Protein AF-A0A058ZRV0-F1 (afdb_monomer_lite)

Organism: Eucalyptus grandis (NCBI:txid71139)

Radius of gyration: 26.68 Å; chains: 1; bounding box: 66×38×77 Å

Sequence (239 aa):
MAKVSDFELSLMGPEDNESHLSLHTAGTLGYVDPRYYWLQVLTSKSDVYSFGVVLLKLLSSYRAIHNNEHGVPRNVVDFLIPYILQDEIHRVLDRKVLLPNPIEIEAVRNGHAPIFLWYTLNRKGYKGFQKEVQKCLRNAHYLKGRLREAGISAMLNELSSTVVFERPSEEEFVRRWQLACEGNIAHVVVMPSVSIEKLDGFVNELIEKRSTWYRDGTVQPPCLAVDIGAENCCCALHK

Structure (mmCIF, N/CA/C/O backbone):
data_AF-A0A058ZRV0-F1
#
_entry.id   AF-A0A058ZRV0-F1
#
loop_
_atom_site.group_PDB
_atom_site.id
_atom_site.type_symbol
_atom_site.label_atom_id
_atom_site.label_alt_id
_atom_site.label_comp_id
_atom_site.label_asym_id
_atom_site.label_entity_id
_atom_site.label_seq_id
_atom_site.pdbx_PDB_ins_code
_atom_site.Cartn_x
_atom_site.Cartn_y
_atom_site.Cartn_z
_atom_site.occupancy
_atom_site.B_iso_or_equiv
_atom_site.auth_seq_id
_atom_site.auth_comp_id
_atom_site.auth_asym_id
_atom_site.auth_atom_id
_atom_site.pdbx_PDB_model_num
ATOM 1 N N . MET A 1 1 ? 5.350 22.951 -12.930 1.00 36.41 1 MET A N 1
ATOM 2 C CA . MET A 1 1 ? 4.743 21.982 -13.868 1.00 36.41 1 MET A CA 1
ATOM 3 C C . MET A 1 1 ? 5.638 21.928 -15.096 1.00 36.41 1 MET A C 1
ATOM 5 O O . MET A 1 1 ? 5.932 22.987 -15.637 1.00 36.41 1 MET A O 1
ATOM 9 N N . ALA A 1 2 ? 6.159 20.756 -15.467 1.00 48.56 2 ALA A N 1
ATOM 10 C CA . ALA A 1 2 ? 6.946 20.628 -16.694 1.00 48.56 2 ALA A CA 1
ATOM 11 C C . ALA A 1 2 ? 5.999 20.694 -17.902 1.00 48.56 2 ALA A C 1
ATOM 13 O O . ALA A 1 2 ? 4.940 20.068 -17.881 1.00 48.56 2 ALA A O 1
ATOM 14 N N . LYS A 1 3 ? 6.359 21.474 -18.923 1.00 66.88 3 LYS A N 1
ATOM 15 C CA . LYS A 1 3 ? 5.609 21.615 -20.175 1.00 66.88 3 LYS A CA 1
ATOM 16 C C . LYS A 1 3 ? 6.544 21.235 -21.315 1.00 66.88 3 LYS A C 1
ATOM 18 O O . LYS A 1 3 ? 7.677 21.704 -21.342 1.00 66.88 3 LYS A O 1
ATOM 23 N N . VAL A 1 4 ? 6.078 20.377 -22.215 1.00 67.69 4 VAL A N 1
ATOM 24 C CA . VAL A 1 4 ? 6.818 20.036 -23.433 1.00 67.69 4 VAL A CA 1
ATOM 25 C C . VAL A 1 4 ? 6.568 21.140 -24.462 1.00 67.69 4 VAL A C 1
ATOM 27 O O . VAL A 1 4 ? 5.424 21.551 -24.669 1.00 67.69 4 VAL A O 1
ATOM 30 N N . SER A 1 5 ? 7.641 21.647 -25.056 1.00 57.38 5 SER A N 1
ATOM 31 C CA . SER A 1 5 ? 7.655 22.616 -26.156 1.00 57.38 5 SER A CA 1
ATOM 32 C C . SER A 1 5 ? 8.611 22.117 -27.247 1.00 57.38 5 SER A C 1
ATOM 34 O O . SER A 1 5 ? 9.317 21.138 -27.021 1.00 57.38 5 SER A O 1
ATOM 36 N N . ASP A 1 6 ? 8.618 22.774 -28.409 1.00 61.19 6 ASP A N 1
ATOM 37 C CA . ASP A 1 6 ? 9.458 22.456 -29.581 1.00 61.19 6 ASP A CA 1
ATOM 38 C C . ASP A 1 6 ? 9.051 21.182 -30.343 1.00 61.19 6 ASP A C 1
ATOM 40 O O . ASP A 1 6 ? 9.783 20.201 -30.451 1.00 61.19 6 ASP A O 1
ATOM 44 N N . PHE A 1 7 ? 7.860 21.236 -30.945 1.00 69.12 7 PHE A N 1
ATOM 45 C CA . PHE A 1 7 ? 7.336 20.209 -31.855 1.00 69.12 7 PHE A CA 1
ATOM 46 C C . PHE A 1 7 ? 7.829 20.368 -33.308 1.00 69.12 7 PHE A C 1
ATOM 48 O O . PHE A 1 7 ? 7.236 19.796 -34.214 1.00 69.12 7 PHE A O 1
ATOM 55 N N . GLU A 1 8 ? 8.897 21.131 -33.560 1.00 66.75 8 GLU A N 1
ATOM 56 C CA . GLU A 1 8 ? 9.390 21.434 -34.920 1.00 66.75 8 GLU A CA 1
ATOM 57 C C . GLU A 1 8 ? 9.848 20.192 -35.702 1.00 66.75 8 GLU A C 1
ATOM 59 O O . GLU A 1 8 ? 9.849 20.193 -36.930 1.00 66.75 8 GLU A O 1
ATOM 64 N N . LEU A 1 9 ? 10.204 19.120 -34.990 1.00 63.75 9 LEU A N 1
ATOM 65 C CA . LEU A 1 9 ? 10.552 17.814 -35.560 1.00 63.75 9 LEU A CA 1
ATOM 66 C C . LEU A 1 9 ? 9.460 16.756 -35.325 1.00 63.75 9 LEU A C 1
ATOM 68 O O . LEU A 1 9 ? 9.683 15.575 -35.581 1.00 63.75 9 LEU A O 1
ATOM 72 N N . SER A 1 10 ? 8.294 17.157 -34.806 1.00 64.06 10 SER A N 1
ATOM 73 C CA . SER A 1 10 ? 7.169 16.250 -34.586 1.00 64.06 10 SER A CA 1
ATOM 74 C C . SER A 1 10 ? 6.525 15.896 -35.920 1.00 64.06 10 SER A C 1
ATOM 76 O O . SER A 1 10 ? 6.208 16.766 -36.730 1.00 64.06 10 SER A O 1
ATOM 78 N N . LEU A 1 11 ? 6.336 14.601 -36.148 1.00 68.44 11 LEU A N 1
ATOM 79 C CA . LEU A 1 11 ? 5.730 14.072 -37.360 1.00 68.44 11 LEU A CA 1
ATOM 80 C C . LEU A 1 11 ? 4.395 13.425 -37.006 1.00 68.44 11 LEU A C 1
ATOM 82 O O . LEU A 1 11 ? 4.297 12.686 -36.026 1.00 68.44 11 LEU A O 1
ATOM 86 N N . MET A 1 12 ? 3.374 13.682 -37.823 1.00 63.72 12 MET A N 1
ATOM 87 C CA . MET A 1 12 ? 2.131 12.917 -37.771 1.00 63.72 12 MET A CA 1
ATOM 88 C C . MET A 1 12 ? 2.449 11.479 -38.179 1.00 63.72 12 MET A C 1
ATOM 90 O O . MET A 1 12 ? 2.897 11.230 -39.301 1.00 63.72 12 MET A O 1
ATOM 94 N N . GLY A 1 13 ? 2.257 10.547 -37.249 1.00 60.12 13 GLY A N 1
ATOM 95 C CA . GLY A 1 13 ? 2.349 9.126 -37.548 1.00 60.12 13 GLY A CA 1
ATOM 96 C C . GLY A 1 13 ? 1.246 8.710 -38.531 1.00 60.12 13 GLY A C 1
ATOM 97 O O . GLY A 1 13 ? 0.187 9.338 -38.564 1.00 60.12 13 GLY A O 1
ATOM 98 N N . PRO A 1 14 ? 1.477 7.676 -39.346 1.00 59.78 14 PRO A N 1
ATOM 99 C CA . PRO A 1 14 ? 0.427 7.093 -40.178 1.00 59.78 14 PRO A CA 1
ATOM 100 C C . PRO A 1 14 ? -0.724 6.526 -39.319 1.00 59.78 14 PRO A C 1
ATOM 102 O O . PRO A 1 14 ? -0.511 6.139 -38.171 1.00 59.78 14 PRO A O 1
ATOM 105 N N . GLU A 1 15 ? -1.950 6.503 -39.859 1.00 56.94 15 GLU A N 1
ATOM 106 C CA . GLU A 1 15 ? -3.182 6.170 -39.108 1.00 56.94 15 GLU A CA 1
ATOM 107 C C . GLU A 1 15 ? -3.193 4.738 -38.535 1.00 56.94 15 GLU A C 1
ATOM 109 O O . GLU A 1 15 ? -3.860 4.480 -37.532 1.00 56.94 15 GLU A O 1
ATOM 114 N N . ASP A 1 16 ? -2.400 3.830 -39.114 1.00 58.06 16 ASP A N 1
ATOM 115 C CA . ASP A 1 16 ? -2.222 2.461 -38.632 1.00 58.06 16 ASP A CA 1
ATOM 116 C C . ASP A 1 16 ? -0.970 2.322 -37.755 1.00 58.06 16 ASP A C 1
ATOM 118 O O . ASP A 1 16 ? 0.161 2.567 -38.187 1.00 58.06 16 ASP A O 1
ATOM 122 N N . ASN A 1 17 ? -1.177 1.807 -36.538 1.00 54.00 17 ASN A N 1
ATOM 123 C CA . ASN A 1 17 ? -0.201 1.646 -35.445 1.00 54.00 17 ASN A CA 1
ATOM 124 C C . ASN A 1 17 ? 1.023 0.744 -35.771 1.00 54.00 17 ASN A C 1
ATOM 126 O O . ASN A 1 17 ? 1.896 0.550 -34.925 1.00 54.00 17 ASN A O 1
ATOM 130 N N . GLU A 1 18 ? 1.077 0.181 -36.982 1.00 51.94 18 GLU A N 1
ATOM 131 C CA . GLU A 1 18 ? 2.102 -0.742 -37.496 1.00 51.94 18 GLU A CA 1
ATOM 132 C C . GLU A 1 18 ? 2.984 -0.118 -38.595 1.00 51.94 18 GLU A C 1
ATOM 134 O O . GLU A 1 18 ? 3.964 -0.725 -39.026 1.00 51.94 18 GLU A O 1
ATOM 139 N N . SER A 1 19 ? 2.661 1.084 -39.082 1.00 57.22 19 SER A N 1
ATOM 140 C CA . SER A 1 19 ? 3.361 1.663 -40.233 1.00 57.22 19 SER A CA 1
ATOM 141 C C . SER A 1 19 ? 4.535 2.565 -39.828 1.00 57.22 19 SER A C 1
ATOM 143 O O . SER A 1 19 ? 4.450 3.420 -38.947 1.00 57.22 19 SER A O 1
ATOM 145 N N . HIS A 1 20 ? 5.683 2.320 -40.459 1.00 57.50 20 HIS A N 1
ATOM 146 C CA . HIS A 1 20 ? 6.961 2.966 -40.172 1.00 57.50 20 HIS A CA 1
ATOM 147 C C . HIS A 1 20 ? 7.196 4.165 -41.089 1.00 57.50 20 HIS A C 1
ATOM 149 O O . HIS A 1 20 ? 7.010 4.065 -42.301 1.00 57.50 20 HIS A O 1
ATOM 155 N N . LEU A 1 21 ? 7.688 5.274 -40.534 1.00 56.91 21 LEU A N 1
ATOM 156 C CA . LEU A 1 21 ? 8.193 6.384 -41.340 1.00 56.91 21 LEU A CA 1
ATOM 157 C C . LEU A 1 21 ? 9.686 6.163 -41.601 1.00 56.91 21 LEU A C 1
ATOM 159 O O . LEU A 1 21 ? 10.478 6.083 -40.658 1.00 56.91 21 LEU A O 1
ATOM 163 N N . SER A 1 22 ? 10.059 6.042 -42.876 1.00 53.34 22 SER A N 1
ATOM 164 C CA . SER A 1 22 ? 11.459 5.945 -43.287 1.00 53.34 22 SER A CA 1
ATOM 165 C C . SER A 1 22 ? 11.985 7.339 -43.620 1.00 53.34 22 SER A C 1
ATOM 167 O O . SER A 1 22 ? 11.545 7.956 -44.587 1.00 53.34 22 SER A O 1
ATOM 169 N N . LEU A 1 23 ? 12.870 7.868 -42.775 1.00 59.25 23 LEU A N 1
ATOM 170 C CA . LEU A 1 23 ? 13.369 9.245 -42.841 1.00 59.25 23 LEU A CA 1
ATOM 171 C C . LEU A 1 23 ? 14.869 9.288 -42.592 1.00 59.25 23 LEU A C 1
ATOM 173 O O . LEU A 1 23 ? 15.398 8.469 -41.848 1.00 59.25 23 LEU A O 1
ATOM 177 N N . HIS A 1 24 ? 15.525 10.304 -43.155 1.00 57.22 24 HIS A N 1
ATOM 178 C CA . HIS A 1 24 ? 16.892 10.655 -42.789 1.00 57.22 24 HIS A CA 1
ATOM 179 C C . HIS A 1 24 ? 16.933 11.017 -41.300 1.00 57.22 24 HIS A C 1
ATOM 181 O O . HIS A 1 24 ? 16.146 11.852 -40.851 1.00 57.22 24 HIS A O 1
ATOM 187 N N . THR A 1 25 ? 17.833 10.394 -40.535 1.00 59.25 25 THR A N 1
ATOM 188 C CA . THR A 1 25 ? 17.850 10.557 -39.075 1.00 59.25 25 THR A CA 1
ATOM 189 C C . THR A 1 25 ? 17.964 12.027 -38.678 1.00 59.25 25 THR A C 1
ATOM 191 O O . THR A 1 25 ? 18.944 12.702 -38.993 1.00 59.25 25 THR A O 1
ATOM 194 N N . ALA A 1 26 ? 16.967 12.491 -37.935 1.00 65.62 26 ALA A N 1
ATOM 195 C CA . ALA A 1 26 ? 16.931 13.778 -37.260 1.00 65.62 26 ALA A CA 1
ATOM 196 C C . ALA A 1 26 ? 16.652 13.548 -35.769 1.00 65.62 26 ALA A C 1
ATOM 198 O O . ALA A 1 26 ? 15.808 12.724 -35.415 1.00 65.62 26 ALA A O 1
ATOM 199 N N . GLY A 1 27 ? 17.377 14.244 -34.892 1.00 71.56 27 GLY A N 1
ATOM 200 C CA . GLY A 1 27 ? 17.199 14.148 -33.444 1.00 71.56 27 GLY A CA 1
ATOM 201 C C . GLY A 1 27 ? 18.416 14.638 -32.659 1.00 71.56 27 GLY A C 1
ATOM 202 O O . GLY A 1 27 ? 19.493 14.859 -33.212 1.00 71.56 27 GLY A O 1
ATOM 203 N N . THR A 1 28 ? 18.250 14.827 -31.351 1.00 80.12 28 THR A N 1
ATOM 204 C CA . THR A 1 28 ? 19.319 15.325 -30.474 1.00 80.12 28 THR A CA 1
ATOM 205 C C . THR A 1 28 ? 20.259 14.199 -30.044 1.00 80.12 28 THR A C 1
ATOM 207 O O . THR A 1 28 ? 19.825 13.199 -29.465 1.00 80.12 28 THR A O 1
ATOM 210 N N . LEU A 1 29 ? 21.566 14.385 -30.264 1.00 80.69 29 LEU A N 1
ATOM 211 C CA . LEU A 1 29 ? 22.607 13.430 -29.872 1.00 80.69 29 LEU A CA 1
ATOM 212 C C . LEU A 1 29 ? 22.464 13.010 -28.396 1.00 80.69 29 LEU A C 1
ATOM 214 O O . LEU A 1 29 ? 22.359 13.849 -27.501 1.00 80.69 29 LEU A O 1
ATOM 218 N N . GLY A 1 30 ? 22.463 11.697 -28.153 1.00 82.75 30 GLY A N 1
ATOM 219 C CA . GLY A 1 30 ? 22.254 11.095 -26.832 1.00 82.75 30 GLY A CA 1
ATOM 220 C C . GLY A 1 30 ? 20.820 10.629 -26.561 1.00 82.75 30 GLY A C 1
ATOM 221 O O . GLY A 1 30 ? 20.647 9.709 -25.769 1.00 82.75 30 GLY A O 1
ATOM 222 N N . TYR A 1 31 ? 19.818 11.189 -27.248 1.00 83.75 31 TYR A N 1
ATOM 223 C CA . TYR A 1 31 ? 18.396 10.842 -27.078 1.00 83.75 31 TYR A CA 1
ATOM 224 C C . TYR A 1 31 ? 17.825 10.031 -28.249 1.00 83.75 31 TYR A C 1
ATOM 226 O O . TYR A 1 31 ? 16.720 9.507 -28.147 1.00 83.75 31 TYR A O 1
ATOM 234 N N . VAL A 1 32 ? 18.566 9.929 -29.356 1.00 85.50 32 VAL A N 1
ATOM 235 C CA . VAL A 1 32 ? 18.158 9.170 -30.545 1.00 85.50 32 VAL A CA 1
ATOM 236 C C . VAL A 1 32 ? 18.170 7.673 -30.240 1.00 85.50 32 VAL A C 1
ATOM 238 O O . VAL A 1 32 ? 19.186 7.142 -29.790 1.00 85.50 32 VAL A O 1
ATOM 241 N N . ASP A 1 33 ? 17.048 7.003 -30.514 1.00 83.25 33 ASP A N 1
ATOM 242 C CA . ASP A 1 33 ? 16.934 5.545 -30.465 1.00 83.25 33 ASP A CA 1
ATOM 243 C C . ASP A 1 33 ? 17.956 4.903 -31.420 1.00 83.25 33 ASP A C 1
ATOM 245 O O . ASP A 1 33 ? 17.921 5.176 -32.624 1.00 83.25 33 ASP A O 1
ATOM 249 N N . PRO A 1 34 ? 18.854 4.034 -30.924 1.00 84.12 34 PRO A N 1
ATOM 250 C CA . PRO A 1 34 ? 19.830 3.354 -31.760 1.00 84.12 34 PRO A CA 1
ATOM 251 C C . PRO A 1 34 ? 19.187 2.577 -32.917 1.00 84.12 34 PRO A C 1
ATOM 253 O O . PRO A 1 34 ? 19.738 2.533 -34.016 1.00 84.12 34 PRO A O 1
ATOM 256 N N . ARG A 1 35 ? 17.994 1.998 -32.718 1.00 80.19 35 ARG A N 1
ATOM 257 C CA . ARG A 1 35 ? 17.280 1.290 -33.791 1.00 80.19 35 ARG A CA 1
ATOM 258 C C . ARG A 1 35 ? 16.791 2.245 -34.868 1.00 80.19 35 ARG A C 1
ATOM 260 O O . ARG A 1 35 ? 16.930 1.915 -36.041 1.00 80.19 35 ARG A O 1
ATOM 267 N N . TYR A 1 36 ? 16.282 3.416 -34.493 1.00 80.62 36 TYR A N 1
ATOM 268 C CA . TYR A 1 36 ? 15.948 4.469 -35.452 1.00 80.62 36 TYR A CA 1
ATOM 269 C C . TYR A 1 36 ? 17.197 4.958 -36.196 1.00 80.62 36 TYR A C 1
ATOM 271 O O . TYR A 1 36 ? 17.169 5.055 -37.418 1.00 80.62 36 TYR A O 1
ATOM 279 N N . TYR A 1 37 ? 18.316 5.160 -35.494 1.00 81.94 37 TYR A N 1
ATOM 280 C CA . TYR A 1 37 ? 19.583 5.569 -36.107 1.00 81.94 37 TYR A CA 1
ATOM 281 C C . TYR A 1 37 ? 20.092 4.559 -37.149 1.00 81.94 37 TYR A C 1
ATOM 283 O O . TYR A 1 37 ? 20.484 4.939 -38.249 1.00 81.94 37 TYR A O 1
ATOM 291 N N . TRP A 1 38 ? 20.077 3.261 -36.833 1.00 79.50 38 TRP A N 1
ATOM 292 C CA . TRP A 1 38 ? 20.582 2.235 -37.752 1.00 79.50 38 TRP A CA 1
ATOM 293 C C . TRP A 1 38 ? 19.606 1.874 -38.864 1.00 79.50 38 TRP A C 1
ATOM 295 O O . TRP A 1 38 ? 20.018 1.715 -40.009 1.00 79.50 38 TRP A O 1
ATOM 305 N N . LEU A 1 39 ? 18.327 1.706 -38.531 1.00 82.00 39 LEU A N 1
ATOM 306 C CA . LEU A 1 39 ? 17.326 1.194 -39.466 1.00 82.00 39 LEU A CA 1
ATOM 307 C C . LEU A 1 39 ? 16.614 2.309 -40.234 1.00 82.00 39 LEU A C 1
ATOM 309 O O . LEU A 1 39 ? 15.860 2.001 -41.149 1.00 82.00 39 LEU A O 1
ATOM 313 N N . GLN A 1 40 ? 16.830 3.581 -39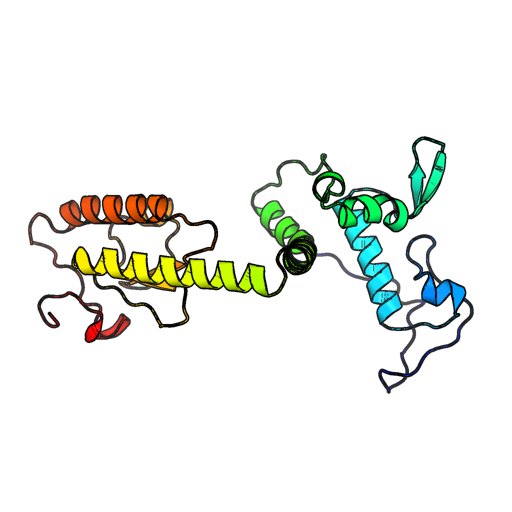.870 1.00 78.19 40 GLN A N 1
ATOM 314 C CA . GLN A 1 40 ? 16.111 4.739 -40.419 1.00 78.19 40 GLN A CA 1
ATOM 315 C C . GLN A 1 40 ? 14.586 4.582 -40.300 1.00 78.19 40 GLN A C 1
ATOM 317 O O . GLN A 1 40 ? 13.831 5.066 -41.139 1.00 78.19 40 GLN A O 1
ATOM 322 N N . VAL A 1 41 ? 14.135 3.862 -39.268 1.00 77.88 41 VAL A N 1
ATOM 323 C CA . VAL A 1 41 ? 12.730 3.539 -39.007 1.00 77.88 41 VAL A CA 1
ATOM 324 C C . VAL A 1 41 ? 12.297 4.242 -37.732 1.00 77.88 41 VAL A C 1
ATOM 326 O O . VAL A 1 41 ? 12.734 3.878 -36.638 1.00 77.88 41 VAL A O 1
ATOM 329 N N . LEU A 1 42 ? 11.441 5.251 -37.877 1.00 75.81 42 LEU A N 1
ATOM 330 C CA . LEU A 1 42 ? 10.874 5.974 -36.747 1.00 75.81 42 LEU A CA 1
ATOM 331 C C . LEU A 1 42 ? 9.599 5.273 -36.259 1.00 75.81 42 LEU A C 1
ATOM 333 O O . LEU A 1 42 ? 8.733 4.904 -37.055 1.00 75.81 42 LEU A O 1
ATOM 337 N N . THR A 1 43 ? 9.490 5.074 -34.944 1.00 80.56 43 THR A N 1
ATOM 338 C CA . THR A 1 43 ? 8.326 4.448 -34.293 1.00 80.56 43 THR A CA 1
ATOM 339 C C . THR A 1 43 ? 7.973 5.153 -32.996 1.00 80.56 43 THR A C 1
ATOM 341 O O . THR A 1 43 ? 8.813 5.830 -32.408 1.00 80.56 43 THR A O 1
ATOM 344 N N . SER A 1 44 ? 6.786 4.867 -32.458 1.00 76.88 44 SER A N 1
ATOM 345 C CA . SER A 1 44 ? 6.421 5.236 -31.084 1.00 76.88 44 SER A CA 1
ATOM 346 C C . SER A 1 44 ? 7.418 4.720 -30.033 1.00 76.88 44 SER A C 1
ATOM 348 O O . SER A 1 44 ? 7.599 5.340 -28.988 1.00 76.88 44 SER A O 1
ATOM 350 N N . LYS A 1 45 ? 8.137 3.618 -30.302 1.00 77.44 45 LYS A N 1
ATOM 351 C CA . LYS A 1 45 ? 9.193 3.106 -29.408 1.00 77.44 45 LYS A CA 1
ATOM 352 C C . LYS A 1 45 ? 10.428 4.009 -29.373 1.00 77.44 45 LYS A C 1
ATOM 354 O O . LYS A 1 45 ? 11.135 4.010 -28.367 1.00 77.44 45 LYS A O 1
ATOM 359 N N . SER A 1 46 ? 10.666 4.787 -30.425 1.00 82.38 46 SER A N 1
ATOM 360 C CA . SER A 1 46 ? 11.769 5.745 -30.477 1.00 82.38 46 SER A CA 1
ATOM 361 C C . SER A 1 46 ? 11.516 6.935 -29.539 1.00 82.38 46 SER A C 1
ATOM 363 O O . SER A 1 46 ? 12.443 7.375 -28.858 1.00 82.38 46 SER A O 1
ATOM 365 N N . ASP A 1 47 ? 10.257 7.363 -29.390 1.00 79.12 47 ASP A N 1
ATOM 366 C CA . ASP A 1 47 ? 9.846 8.350 -28.377 1.00 79.12 47 ASP A CA 1
ATOM 367 C C . ASP A 1 47 ? 9.932 7.789 -26.953 1.00 79.12 47 ASP A C 1
ATOM 369 O O . ASP A 1 47 ? 10.379 8.465 -26.026 1.00 79.12 47 ASP A O 1
ATOM 373 N N . VAL A 1 48 ? 9.565 6.518 -26.764 1.00 82.88 48 VAL A N 1
ATOM 374 C CA . VAL A 1 48 ? 9.720 5.843 -25.464 1.00 82.88 48 VAL A CA 1
ATOM 375 C C . VAL A 1 48 ? 11.195 5.772 -25.056 1.00 82.88 48 VAL A C 1
ATOM 377 O O . VAL A 1 48 ? 11.519 5.996 -23.887 1.00 82.88 48 VAL A O 1
ATOM 380 N N . TYR A 1 49 ? 12.100 5.499 -26.002 1.00 84.75 49 TYR A N 1
ATOM 381 C CA . TYR A 1 49 ? 13.540 5.495 -25.742 1.00 84.75 49 TYR A CA 1
ATOM 382 C C . TYR A 1 49 ? 14.044 6.882 -25.326 1.00 84.75 49 TYR A C 1
ATOM 384 O O . TYR A 1 49 ? 14.687 7.010 -24.282 1.00 84.75 49 TYR A O 1
ATOM 392 N N . SER A 1 50 ? 13.729 7.925 -26.102 1.00 83.38 50 SER A N 1
ATOM 393 C CA . SER A 1 50 ? 14.191 9.291 -25.825 1.00 83.38 50 SER A CA 1
ATOM 394 C C . SER A 1 50 ? 13.663 9.806 -24.480 1.00 83.38 50 SER A C 1
ATOM 396 O O . SER A 1 50 ? 14.420 10.388 -23.696 1.00 83.38 50 SER A O 1
ATOM 398 N N . PHE A 1 51 ? 12.409 9.488 -24.142 1.00 84.62 51 PHE A N 1
ATOM 399 C CA . PHE A 1 51 ? 11.836 9.741 -22.822 1.00 84.62 51 PHE A CA 1
ATOM 400 C C . PHE A 1 51 ? 12.569 8.975 -21.709 1.00 84.62 51 PHE A C 1
ATOM 402 O O . PHE A 1 51 ? 12.873 9.546 -20.660 1.00 84.62 51 PHE A O 1
ATOM 409 N N . GLY A 1 52 ? 12.930 7.710 -21.942 1.00 83.88 52 GLY A N 1
ATOM 410 C CA . GLY A 1 52 ? 13.749 6.917 -21.023 1.00 83.88 52 GLY A CA 1
ATOM 411 C C . GLY A 1 52 ? 15.109 7.560 -20.726 1.00 83.88 52 GLY A C 1
ATOM 412 O O . GLY A 1 52 ? 15.521 7.621 -19.566 1.00 83.88 52 GLY A O 1
ATOM 413 N N . VAL A 1 53 ? 15.777 8.119 -21.741 1.00 85.81 53 VAL A N 1
ATOM 414 C CA . VAL A 1 53 ? 17.028 8.880 -21.565 1.00 85.81 53 VAL A CA 1
ATOM 415 C C . VAL A 1 53 ? 16.803 10.123 -20.698 1.00 85.81 53 VAL A C 1
ATOM 417 O O . VAL A 1 53 ? 17.613 10.405 -19.813 1.00 85.81 53 VAL A O 1
ATOM 420 N N . VAL A 1 54 ? 15.700 10.855 -20.902 1.00 84.12 54 VAL A N 1
ATOM 421 C CA . VAL A 1 54 ? 15.336 12.015 -20.066 1.00 84.12 54 VAL A CA 1
ATOM 422 C C . VAL A 1 54 ? 15.125 11.601 -18.610 1.00 84.12 54 VAL A C 1
ATOM 424 O O . VAL A 1 54 ? 15.647 12.263 -17.714 1.00 84.12 54 VAL A O 1
ATOM 427 N N . LEU A 1 55 ? 14.427 10.492 -18.355 1.00 80.00 55 LEU A N 1
ATOM 428 C CA . LEU A 1 55 ? 14.250 9.975 -16.998 1.00 80.00 55 LEU A CA 1
ATOM 429 C C . LEU A 1 55 ? 15.589 9.610 -16.350 1.00 80.00 55 LEU A C 1
ATOM 431 O O . LEU A 1 55 ? 15.855 10.033 -15.228 1.00 80.00 55 LEU A O 1
ATOM 435 N N . LEU A 1 56 ? 16.463 8.887 -17.055 1.00 79.81 56 LEU A N 1
ATOM 436 C CA . LEU A 1 56 ? 17.789 8.532 -16.537 1.00 79.81 56 LEU A CA 1
ATOM 437 C C . LEU A 1 56 ? 18.627 9.772 -16.216 1.00 79.81 56 LEU A C 1
ATOM 439 O O . LEU A 1 56 ? 19.275 9.822 -15.171 1.00 79.81 56 LEU A O 1
ATOM 443 N N . LYS A 1 57 ? 18.575 10.794 -17.073 1.00 84.44 57 LYS A N 1
ATOM 444 C CA . LYS A 1 57 ? 19.234 12.087 -16.860 1.00 84.44 57 LYS A CA 1
ATOM 445 C C . LYS A 1 57 ? 18.748 12.768 -15.576 1.00 84.44 57 LYS A C 1
ATOM 447 O O . LYS A 1 57 ? 19.559 13.285 -14.816 1.00 84.44 57 LYS A O 1
ATOM 452 N N . LEU A 1 58 ? 17.436 12.757 -15.333 1.00 77.56 58 LEU A N 1
ATOM 453 C CA . LEU A 1 58 ? 16.828 13.343 -14.135 1.00 77.56 58 LEU A CA 1
ATOM 454 C C . LEU A 1 58 ? 17.178 12.565 -12.864 1.00 77.56 58 LEU A C 1
ATOM 456 O O . LEU A 1 58 ? 17.446 13.175 -11.837 1.00 77.56 58 LEU A O 1
ATOM 460 N N . LEU A 1 59 ? 17.192 11.233 -12.931 1.00 73.31 59 LEU A N 1
ATOM 461 C CA . LEU A 1 59 ? 17.469 10.383 -11.772 1.00 73.31 59 LEU A CA 1
ATOM 462 C C . LEU A 1 59 ? 18.929 10.399 -11.330 1.00 73.31 59 LEU A C 1
ATOM 464 O O . LEU A 1 59 ? 19.217 10.291 -10.142 1.00 73.31 59 LEU A O 1
ATOM 468 N N . SER A 1 60 ? 19.838 10.446 -12.298 1.00 76.25 60 SER A N 1
ATOM 469 C CA . SER A 1 60 ? 21.272 10.265 -12.069 1.00 76.25 60 SER A CA 1
ATOM 470 C C . SER A 1 60 ? 22.057 11.571 -12.074 1.00 76.25 60 SER A C 1
ATOM 472 O O . SER A 1 60 ? 23.247 11.580 -11.765 1.00 76.25 60 SER A O 1
ATOM 474 N N . SER A 1 61 ? 21.411 12.670 -12.474 1.00 80.12 61 SER A N 1
ATOM 475 C CA . SER A 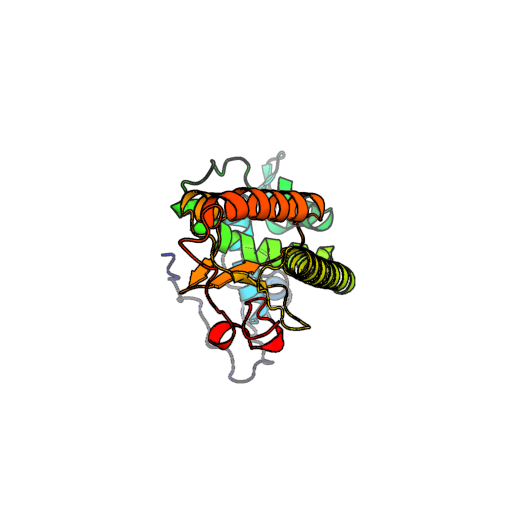1 61 ? 22.036 13.969 -12.743 1.00 80.12 61 SER A CA 1
ATOM 476 C C . SER A 1 61 ? 23.177 13.930 -13.773 1.00 80.12 61 SER A C 1
ATOM 478 O O . SER A 1 61 ? 23.899 14.918 -13.942 1.00 80.12 61 SER A O 1
ATOM 480 N N . TYR A 1 62 ? 23.340 12.828 -14.518 1.00 83.88 62 TYR A N 1
ATOM 481 C CA . TYR A 1 62 ? 24.255 12.764 -15.655 1.00 83.88 62 TYR A CA 1
ATOM 482 C C . TYR A 1 62 ? 23.672 13.480 -16.867 1.00 83.88 62 TYR A C 1
ATOM 484 O O . TYR A 1 62 ? 22.464 13.537 -17.065 1.00 83.88 62 TYR A O 1
ATOM 492 N N . ARG A 1 63 ? 24.539 14.006 -17.736 1.00 85.00 63 ARG A N 1
ATOM 493 C CA . ARG A 1 63 ? 24.136 14.456 -19.076 1.00 85.00 63 ARG A CA 1
ATOM 494 C C . ARG A 1 63 ? 23.892 13.236 -19.972 1.00 85.00 63 ARG A C 1
ATOM 496 O O . ARG A 1 63 ? 24.559 12.223 -19.806 1.00 85.00 63 ARG A O 1
ATOM 503 N N . ALA A 1 64 ? 22.990 13.356 -20.953 1.00 84.44 64 ALA A N 1
ATOM 504 C CA . ALA A 1 64 ? 22.681 12.271 -21.898 1.00 84.44 64 ALA A CA 1
ATOM 505 C C . ALA A 1 64 ? 23.928 11.739 -22.630 1.00 84.44 64 ALA A C 1
ATOM 507 O O . ALA A 1 64 ? 24.053 10.540 -22.854 1.00 84.44 64 ALA A O 1
ATOM 508 N N . ILE A 1 65 ? 24.868 12.637 -22.934 1.00 85.94 65 ILE A N 1
ATOM 509 C CA . ILE A 1 65 ? 26.254 12.312 -23.266 1.00 85.94 65 ILE A CA 1
ATOM 510 C C . ILE A 1 65 ? 27.104 12.853 -22.117 1.00 85.94 65 ILE A C 1
ATOM 512 O O . ILE A 1 65 ? 27.097 14.063 -21.866 1.00 85.94 65 ILE A O 1
ATOM 516 N N . HIS A 1 66 ? 27.818 11.981 -21.416 1.00 83.06 66 HIS A N 1
ATOM 517 C CA . HIS A 1 66 ? 28.752 12.378 -20.368 1.00 83.06 66 HIS A CA 1
ATOM 518 C C . HIS A 1 66 ? 30.140 11.821 -20.666 1.00 83.06 66 HIS A C 1
ATOM 520 O O . HIS A 1 66 ? 30.283 10.775 -21.293 1.00 83.06 66 HIS A O 1
ATOM 526 N N . ASN A 1 67 ? 31.172 12.517 -20.204 1.00 81.44 67 ASN A N 1
ATOM 527 C CA . ASN A 1 67 ? 32.527 11.995 -20.294 1.00 81.44 67 ASN A CA 1
ATOM 528 C C . ASN A 1 67 ? 32.730 10.983 -19.165 1.00 81.44 67 ASN A C 1
ATOM 530 O O . ASN A 1 67 ? 32.334 11.235 -18.022 1.00 81.44 67 ASN A O 1
ATOM 534 N N . ASN A 1 68 ? 33.301 9.826 -19.488 1.00 74.75 68 ASN A N 1
ATOM 535 C CA . ASN A 1 68 ? 33.766 8.887 -18.473 1.00 74.75 68 ASN A CA 1
ATOM 536 C C . ASN A 1 68 ? 35.047 9.415 -17.792 1.00 74.75 68 ASN A C 1
ATOM 538 O O . ASN A 1 68 ? 35.569 10.474 -18.144 1.00 74.75 68 ASN A O 1
ATOM 542 N N . GLU A 1 69 ? 35.574 8.662 -16.829 1.00 76.50 69 GLU A N 1
ATOM 543 C CA . GLU A 1 69 ? 36.816 8.984 -16.105 1.00 76.50 69 GLU A CA 1
ATOM 544 C C . GLU A 1 69 ? 38.051 9.161 -17.012 1.00 76.50 69 GLU A C 1
ATOM 546 O O . GLU A 1 69 ? 39.016 9.816 -16.627 1.00 76.50 69 GLU A O 1
ATOM 551 N N . HIS A 1 70 ? 37.991 8.652 -18.245 1.00 79.50 70 HIS A N 1
ATOM 552 C CA . HIS A 1 70 ? 39.032 8.769 -19.267 1.00 79.50 70 HIS A CA 1
ATOM 553 C C . HIS A 1 70 ? 38.754 9.867 -20.309 1.00 79.50 70 HIS A C 1
ATOM 555 O O . HIS A 1 70 ? 39.471 9.966 -21.301 1.00 79.50 70 HIS A O 1
ATOM 561 N N . GLY A 1 71 ? 37.714 10.687 -20.121 1.00 78.94 71 GLY A N 1
ATOM 562 C CA . GLY A 1 71 ? 37.362 11.771 -21.043 1.00 78.94 71 GLY A CA 1
ATOM 563 C C . GLY A 1 71 ? 36.640 11.326 -22.320 1.00 78.94 71 GLY A C 1
ATOM 564 O O . GLY A 1 71 ? 36.380 12.159 -23.186 1.00 78.94 71 GLY A O 1
ATOM 565 N N . VAL A 1 72 ? 36.288 10.043 -22.447 1.00 83.50 72 VAL A N 1
ATOM 566 C CA . VAL A 1 72 ? 35.567 9.509 -23.608 1.00 83.50 72 VAL A CA 1
ATOM 567 C C . VAL A 1 72 ? 34.071 9.798 -23.451 1.00 83.50 72 VAL A C 1
ATOM 569 O O . VAL A 1 72 ? 33.493 9.426 -22.421 1.00 83.50 72 VAL A O 1
ATOM 572 N N . PRO A 1 73 ? 33.421 10.435 -24.442 1.00 82.88 73 PRO A N 1
ATOM 573 C CA . PRO A 1 73 ? 31.989 10.688 -24.402 1.00 82.88 73 PRO A CA 1
ATOM 574 C C . PRO A 1 73 ? 31.225 9.367 -24.510 1.00 82.88 73 PRO A C 1
ATOM 576 O O . PRO A 1 73 ? 31.422 8.592 -25.446 1.00 82.88 73 PRO A O 1
ATOM 579 N N . ARG A 1 74 ? 30.335 9.115 -23.554 1.00 84.81 74 ARG A N 1
ATOM 580 C CA . ARG A 1 74 ? 29.502 7.915 -23.492 1.00 84.81 74 ARG A CA 1
ATOM 581 C C . ARG A 1 74 ? 28.042 8.291 -23.287 1.00 84.81 74 ARG A C 1
ATOM 583 O O . ARG A 1 74 ? 27.734 9.277 -22.611 1.00 84.81 74 ARG A O 1
ATOM 590 N N . ASN A 1 75 ? 27.143 7.510 -23.883 1.00 87.75 75 ASN A N 1
ATOM 591 C CA . ASN A 1 75 ? 25.721 7.655 -23.618 1.00 87.75 75 ASN A CA 1
ATOM 592 C C . ASN A 1 75 ? 25.426 7.236 -22.170 1.00 87.75 75 ASN A C 1
ATOM 594 O O . ASN A 1 75 ? 25.934 6.221 -21.687 1.00 87.75 75 ASN A O 1
ATOM 598 N N . VAL A 1 76 ? 24.578 8.006 -21.493 1.00 86.44 76 VAL A N 1
ATOM 599 C CA . VAL A 1 76 ? 24.111 7.713 -20.134 1.00 86.44 76 VAL A CA 1
ATOM 600 C C . VAL A 1 76 ? 23.477 6.321 -20.021 1.00 86.44 76 VAL A C 1
ATOM 602 O O . VAL A 1 76 ? 23.644 5.648 -19.008 1.00 86.44 76 VAL A O 1
ATOM 605 N N . VAL A 1 77 ? 22.812 5.848 -21.078 1.00 85.94 77 VAL A N 1
ATOM 606 C CA . VAL A 1 77 ? 22.243 4.498 -21.166 1.00 85.94 77 VAL A CA 1
ATOM 607 C C . VAL A 1 77 ? 23.353 3.454 -21.083 1.00 85.94 77 VAL A C 1
ATOM 609 O O . VAL A 1 77 ? 23.313 2.596 -20.207 1.00 85.94 77 VAL A O 1
ATOM 612 N N . ASP A 1 78 ? 24.393 3.563 -21.910 1.00 86.69 78 ASP A N 1
ATOM 613 C CA . ASP A 1 78 ? 25.498 2.594 -21.931 1.00 86.69 78 ASP A CA 1
ATOM 614 C C . ASP A 1 78 ? 26.264 2.547 -20.606 1.00 86.69 78 ASP A C 1
ATOM 616 O O . ASP A 1 78 ? 26.840 1.518 -20.245 1.00 86.69 78 ASP A O 1
ATOM 620 N N . PHE A 1 79 ? 26.305 3.671 -19.893 1.00 84.81 79 PHE A N 1
ATOM 621 C CA . PHE A 1 79 ? 26.951 3.767 -18.593 1.00 84.81 79 PHE A CA 1
ATOM 622 C C . PHE A 1 79 ? 26.098 3.182 -17.461 1.00 84.81 79 PHE A C 1
ATOM 624 O O . PHE A 1 79 ? 26.626 2.449 -16.627 1.00 84.81 79 PHE A O 1
ATOM 631 N N . LEU A 1 80 ? 24.794 3.474 -17.427 1.00 83.38 80 LEU A N 1
ATOM 632 C CA . LEU A 1 80 ? 23.920 3.118 -16.304 1.00 83.38 80 LEU A CA 1
ATOM 633 C C . LEU A 1 80 ? 23.277 1.734 -16.438 1.00 83.38 80 LEU A C 1
ATOM 635 O O . LEU A 1 80 ? 23.035 1.082 -15.422 1.00 83.38 80 LEU A O 1
ATOM 639 N N . ILE A 1 81 ? 23.024 1.255 -17.660 1.00 81.94 81 ILE A N 1
ATOM 640 C CA . ILE A 1 81 ? 22.385 -0.047 -17.904 1.00 81.94 81 ILE A CA 1
ATOM 641 C C . ILE A 1 81 ? 23.114 -1.211 -17.219 1.00 81.94 81 ILE A C 1
ATOM 643 O O . ILE A 1 81 ? 22.421 -2.017 -16.599 1.00 81.94 81 ILE A O 1
ATOM 647 N N . PRO A 1 82 ? 24.460 -1.314 -17.231 1.00 84.38 82 PRO A N 1
ATOM 648 C CA . PRO A 1 82 ? 25.158 -2.369 -16.499 1.00 84.38 82 PRO A CA 1
ATOM 649 C C . PRO A 1 82 ? 24.786 -2.421 -15.012 1.00 84.38 82 PRO A C 1
ATOM 651 O O . PRO A 1 82 ? 24.498 -3.498 -14.500 1.00 84.38 82 PRO A O 1
ATOM 654 N N . TYR A 1 83 ? 24.694 -1.269 -14.340 1.00 78.25 83 TYR A N 1
ATOM 655 C CA . TYR A 1 83 ? 24.296 -1.192 -12.930 1.00 78.25 83 TYR A CA 1
ATOM 656 C C . TYR A 1 83 ? 22.823 -1.555 -12.721 1.00 78.25 83 TYR A C 1
ATOM 658 O O . TYR A 1 83 ? 22.487 -2.222 -11.747 1.00 78.25 83 TYR A O 1
ATOM 666 N N . ILE A 1 84 ? 21.939 -1.159 -13.643 1.00 72.81 84 ILE A N 1
ATOM 667 C CA . ILE A 1 84 ? 20.518 -1.536 -13.598 1.00 72.81 84 ILE A CA 1
ATOM 668 C C . ILE A 1 84 ? 20.367 -3.057 -13.738 1.00 72.81 84 ILE A C 1
ATOM 670 O O . ILE A 1 84 ? 19.627 -3.673 -12.973 1.00 72.81 84 ILE A O 1
ATOM 674 N N . LEU A 1 85 ? 21.091 -3.669 -14.681 1.00 72.94 85 LEU A N 1
ATOM 675 C CA . LEU A 1 85 ? 21.065 -5.114 -14.926 1.00 72.94 85 LEU A CA 1
ATOM 676 C C . LEU A 1 85 ? 21.709 -5.923 -13.790 1.00 72.94 85 LEU A C 1
ATOM 678 O O . LEU A 1 85 ? 21.288 -7.047 -13.535 1.00 72.94 85 LEU A O 1
ATOM 682 N N . GLN A 1 86 ? 22.699 -5.356 -13.097 1.00 75.19 86 GLN A N 1
ATOM 683 C CA . GLN A 1 86 ? 23.372 -5.961 -11.939 1.00 75.19 86 GLN A CA 1
ATOM 684 C C . GLN A 1 86 ? 22.654 -5.713 -10.604 1.00 75.19 86 GLN A C 1
ATOM 686 O O . GLN A 1 86 ? 23.199 -6.021 -9.548 1.00 75.19 86 GLN A O 1
ATOM 691 N N . ASP A 1 87 ? 21.428 -5.186 -10.635 1.00 60.59 87 ASP A N 1
ATOM 692 C CA . ASP A 1 87 ? 20.618 -4.903 -9.445 1.00 60.59 87 ASP A CA 1
ATOM 693 C C . ASP A 1 87 ? 21.175 -3.789 -8.531 1.00 60.59 87 ASP A C 1
ATOM 695 O O . ASP A 1 87 ? 20.747 -3.605 -7.391 1.00 60.59 87 ASP A O 1
ATOM 699 N N . GLU A 1 88 ? 22.097 -2.974 -9.044 1.00 69.06 88 GLU A N 1
ATOM 700 C CA . GLU A 1 88 ? 22.769 -1.892 -8.325 1.00 69.06 88 GLU A CA 1
ATOM 701 C C . GLU A 1 88 ? 22.123 -0.520 -8.590 1.00 69.06 88 GLU A C 1
ATOM 703 O O . GLU A 1 88 ? 22.804 0.499 -8.699 1.00 69.06 88 GLU A O 1
ATOM 708 N N . ILE A 1 89 ? 20.788 -0.452 -8.662 1.00 67.31 89 ILE A N 1
ATOM 709 C CA . ILE A 1 89 ? 20.059 0.786 -9.011 1.00 67.31 89 ILE A CA 1
ATOM 710 C C . ILE A 1 89 ? 20.338 1.952 -8.047 1.00 67.31 89 ILE A C 1
ATOM 712 O O . ILE A 1 89 ? 20.298 3.115 -8.432 1.00 67.31 89 ILE A O 1
ATOM 716 N N . HIS A 1 90 ? 20.703 1.655 -6.800 1.00 65.44 90 HIS A N 1
ATOM 717 C CA . HIS A 1 90 ? 21.127 2.655 -5.817 1.00 65.44 90 HIS A CA 1
ATOM 718 C C . HIS A 1 90 ? 22.377 3.448 -6.251 1.00 65.44 90 HIS A C 1
ATOM 720 O O . HIS A 1 90 ? 22.626 4.525 -5.718 1.00 65.44 90 HIS A O 1
ATOM 726 N N . ARG A 1 91 ? 23.170 2.926 -7.199 1.00 68.62 91 ARG A N 1
ATOM 727 C CA . ARG A 1 91 ? 24.322 3.616 -7.806 1.00 68.62 91 ARG A CA 1
ATOM 728 C C . ARG A 1 91 ? 23.936 4.502 -8.986 1.00 68.62 91 ARG A C 1
ATOM 730 O O . ARG A 1 91 ? 24.709 5.373 -9.362 1.00 68.62 91 ARG A O 1
ATOM 737 N N . VAL A 1 92 ? 22.758 4.266 -9.556 1.00 73.25 92 VAL A N 1
ATOM 738 C CA . VAL A 1 92 ? 22.187 5.025 -10.675 1.00 73.25 92 VAL A CA 1
ATOM 739 C C . VAL A 1 92 ? 21.535 6.314 -10.175 1.00 73.25 92 VAL A C 1
ATOM 741 O O . VAL A 1 92 ? 21.493 7.298 -10.903 1.00 73.25 92 VAL A O 1
ATOM 744 N N . LEU A 1 93 ? 21.036 6.317 -8.937 1.00 69.50 93 LEU A N 1
ATOM 745 C CA . LEU A 1 93 ? 20.395 7.476 -8.321 1.00 69.50 93 LEU A CA 1
ATOM 746 C C . LEU A 1 93 ? 21.435 8.503 -7.853 1.00 69.50 93 LEU A C 1
ATOM 748 O O . LEU A 1 93 ? 22.431 8.148 -7.216 1.00 69.50 93 LEU A O 1
ATOM 752 N N . ASP A 1 94 ? 21.182 9.781 -8.135 1.00 68.25 94 ASP A N 1
ATOM 753 C CA . ASP A 1 94 ? 22.047 10.872 -7.700 1.00 68.25 94 ASP A CA 1
ATOM 754 C C . ASP A 1 94 ? 22.078 10.970 -6.166 1.00 68.25 94 ASP A C 1
ATOM 756 O O . ASP A 1 94 ? 21.073 11.210 -5.495 1.00 68.25 94 ASP A O 1
ATOM 760 N N . ARG A 1 95 ? 23.282 10.817 -5.605 1.00 57.69 95 ARG A N 1
ATOM 761 C CA . ARG A 1 95 ? 23.552 10.926 -4.164 1.00 57.69 95 ARG A CA 1
ATOM 762 C C . ARG A 1 95 ? 23.392 12.351 -3.627 1.00 57.69 95 ARG A C 1
ATOM 764 O O . ARG A 1 95 ? 23.354 12.526 -2.412 1.00 57.69 95 ARG A O 1
ATOM 771 N N . LYS A 1 96 ? 23.343 13.361 -4.504 1.00 57.22 96 LYS A N 1
ATOM 772 C CA . LYS A 1 96 ? 23.156 14.779 -4.164 1.00 57.22 96 LYS A CA 1
ATOM 773 C C . LYS A 1 96 ? 21.699 15.224 -4.164 1.00 57.22 96 LYS A C 1
ATOM 775 O O . LYS A 1 96 ? 21.455 16.401 -3.897 1.00 57.22 96 LYS A O 1
ATOM 780 N N . VAL A 1 97 ? 20.741 14.326 -4.411 1.00 56.50 97 VAL A N 1
ATOM 781 C CA . VAL A 1 97 ? 19.335 14.592 -4.086 1.00 56.50 97 VAL A CA 1
ATOM 782 C C . VAL A 1 97 ? 19.256 14.718 -2.566 1.00 56.50 97 VAL A C 1
ATOM 784 O O . VAL A 1 97 ? 19.142 13.735 -1.836 1.00 56.50 97 VAL A O 1
ATOM 787 N N . LEU A 1 98 ? 19.437 15.949 -2.088 1.00 45.84 98 LEU A N 1
ATOM 788 C CA . LEU A 1 98 ? 19.255 16.327 -0.696 1.00 45.84 98 LEU A CA 1
ATOM 789 C C . LEU A 1 98 ? 17.862 15.877 -0.252 1.00 45.84 98 LEU A C 1
ATOM 791 O O . LEU A 1 98 ? 16.935 15.839 -1.062 1.00 45.84 98 LEU A O 1
ATOM 795 N N . LEU A 1 99 ? 17.745 15.522 1.031 1.00 43.59 99 LEU A N 1
ATOM 796 C CA . LEU A 1 99 ? 16.483 15.160 1.676 1.00 43.59 99 LEU A CA 1
ATOM 797 C C . LEU A 1 99 ? 15.402 16.163 1.243 1.00 43.59 99 LEU A C 1
ATOM 799 O O . LEU A 1 99 ? 15.518 17.336 1.605 1.00 43.59 99 LEU A O 1
ATOM 803 N N . PRO A 1 100 ? 14.412 15.743 0.436 1.00 43.84 100 PRO A N 1
ATOM 804 C CA . PRO A 1 100 ? 13.473 16.689 -0.129 1.00 43.84 100 PRO A CA 1
ATOM 805 C C . PRO A 1 100 ? 12.588 17.239 0.986 1.00 43.84 100 PRO A C 1
ATOM 807 O O . PRO A 1 100 ? 12.251 16.533 1.943 1.00 43.84 100 PRO A O 1
ATOM 810 N N . ASN A 1 101 ? 12.163 18.488 0.845 1.00 46.53 101 ASN A N 1
ATOM 811 C CA . ASN A 1 101 ? 11.146 19.068 1.716 1.00 46.53 101 ASN A CA 1
ATOM 812 C C . ASN A 1 101 ? 9.849 18.233 1.587 1.00 46.53 101 ASN A C 1
ATOM 814 O O . ASN A 1 101 ? 9.637 17.626 0.537 1.00 46.53 101 ASN A O 1
ATOM 818 N N . PRO A 1 102 ? 8.930 18.193 2.573 1.00 45.59 102 PRO A N 1
ATOM 819 C CA . PRO A 1 102 ? 7.748 17.314 2.533 1.00 45.59 102 PRO A CA 1
ATOM 820 C C . PRO A 1 102 ? 6.919 17.381 1.234 1.00 45.59 102 PRO A C 1
ATOM 822 O O . PRO A 1 102 ? 6.378 16.371 0.797 1.00 45.59 102 PRO A O 1
ATOM 825 N N . ILE A 1 103 ? 6.885 18.548 0.582 1.00 46.22 103 ILE A N 1
ATOM 826 C CA . ILE A 1 103 ? 6.209 18.800 -0.704 1.00 46.22 103 ILE A CA 1
ATOM 827 C C . ILE A 1 103 ? 7.011 18.236 -1.897 1.00 46.22 103 ILE A C 1
ATOM 829 O O . ILE A 1 103 ? 6.451 17.729 -2.866 1.00 46.22 103 ILE A O 1
ATOM 833 N N . GLU A 1 104 ? 8.340 18.280 -1.830 1.00 45.06 104 GLU A N 1
ATOM 834 C CA . GLU A 1 104 ? 9.238 17.740 -2.856 1.00 45.06 104 GLU A CA 1
ATOM 835 C C . GLU A 1 104 ? 9.324 16.210 -2.780 1.00 45.06 104 GLU A C 1
ATOM 837 O O . GLU A 1 104 ? 9.493 15.561 -3.808 1.00 45.06 104 GLU A O 1
ATOM 842 N N . ILE A 1 105 ? 9.122 15.611 -1.598 1.00 48.59 105 ILE A N 1
ATOM 843 C CA . ILE A 1 105 ? 9.021 14.151 -1.422 1.00 48.59 105 ILE A CA 1
ATOM 844 C C . ILE A 1 105 ? 7.871 13.589 -2.266 1.00 48.59 105 ILE A C 1
ATOM 846 O O . ILE A 1 105 ? 7.995 12.512 -2.849 1.00 48.59 105 ILE A O 1
ATOM 850 N N . GLU A 1 106 ? 6.761 14.319 -2.369 1.00 45.09 106 GLU A N 1
ATOM 851 C CA . GLU A 1 106 ? 5.591 13.911 -3.146 1.00 45.09 106 GLU A CA 1
ATOM 852 C C . GLU A 1 106 ? 5.842 14.016 -4.662 1.00 45.09 106 GLU A C 1
ATOM 854 O O . GLU A 1 106 ? 5.505 13.102 -5.418 1.00 45.09 106 GLU A O 1
ATOM 859 N N . ALA A 1 107 ? 6.546 15.063 -5.105 1.00 44.06 107 ALA A N 1
ATOM 860 C CA . ALA A 1 107 ? 6.954 15.234 -6.501 1.00 44.06 107 ALA A CA 1
ATOM 861 C C . ALA A 1 107 ? 8.044 14.229 -6.942 1.00 44.06 107 ALA A C 1
ATOM 863 O O . ALA A 1 107 ? 7.956 13.658 -8.031 1.00 44.06 107 ALA A O 1
ATOM 864 N N . VAL A 1 108 ? 9.038 13.955 -6.088 1.00 51.19 108 VAL A N 1
ATOM 865 C CA . VAL A 1 108 ? 10.111 12.971 -6.331 1.00 51.19 108 VAL A CA 1
ATOM 866 C C . VAL A 1 108 ? 9.562 11.538 -6.309 1.00 51.19 108 VAL A C 1
ATOM 868 O O . VAL A 1 108 ? 9.951 10.721 -7.148 1.00 51.19 108 VAL A O 1
ATOM 871 N N . ARG A 1 109 ? 8.590 11.228 -5.432 1.00 53.31 109 ARG A N 1
ATOM 872 C CA . ARG A 1 109 ? 7.882 9.931 -5.434 1.00 53.31 109 ARG A CA 1
ATOM 873 C C . ARG A 1 109 ? 7.229 9.638 -6.780 1.00 53.31 109 ARG A C 1
ATOM 875 O O . ARG A 1 109 ? 7.307 8.499 -7.225 1.00 53.31 109 ARG A O 1
ATOM 882 N N . ASN A 1 110 ? 6.655 10.635 -7.448 1.00 57.03 110 ASN A N 1
ATOM 883 C CA . ASN A 1 110 ? 5.959 10.436 -8.722 1.00 57.03 110 ASN A CA 1
ATOM 884 C C . ASN A 1 110 ? 6.911 10.214 -9.910 1.00 57.03 110 ASN A C 1
ATOM 886 O O . ASN A 1 110 ? 6.571 9.463 -10.819 1.00 57.03 110 ASN A O 1
ATOM 890 N N . GLY A 1 111 ? 8.114 10.801 -9.894 1.00 56.25 111 GLY A N 1
ATOM 891 C CA . GLY A 1 111 ? 9.143 10.555 -10.917 1.00 56.25 111 GLY A CA 1
ATOM 892 C C . GLY A 1 111 ? 9.888 9.227 -10.733 1.00 56.25 111 GLY A C 1
ATOM 893 O O . GLY A 1 111 ? 10.220 8.554 -11.706 1.00 56.25 111 GLY A O 1
ATOM 894 N N . HIS A 1 112 ? 10.115 8.813 -9.482 1.00 59.72 112 HIS A N 1
ATOM 895 C CA . HIS A 1 112 ? 10.779 7.547 -9.152 1.00 59.72 112 HIS A CA 1
ATOM 896 C C . HIS A 1 112 ? 9.823 6.350 -9.227 1.00 59.72 112 HIS A C 1
ATOM 898 O O . HIS A 1 112 ? 10.266 5.240 -9.518 1.00 59.72 112 HIS A O 1
ATOM 904 N N . ALA A 1 113 ? 8.522 6.554 -8.989 1.00 56.03 113 ALA A N 1
ATOM 905 C CA . ALA A 1 113 ? 7.529 5.485 -8.937 1.00 56.03 113 ALA A CA 1
ATOM 906 C C . ALA A 1 113 ? 7.486 4.616 -10.201 1.00 56.03 113 ALA A C 1
ATOM 908 O O . ALA A 1 113 ? 7.494 3.404 -10.027 1.00 56.03 113 ALA A O 1
ATOM 909 N N . PRO A 1 114 ? 7.512 5.138 -11.443 1.00 62.47 114 PRO A N 1
ATOM 910 C CA . PRO A 1 114 ? 7.514 4.292 -12.636 1.00 62.47 114 PRO A CA 1
ATOM 911 C C . PRO A 1 114 ? 8.758 3.405 -12.740 1.00 62.47 114 PRO A C 1
ATOM 913 O O . PRO A 1 114 ? 8.655 2.249 -13.139 1.00 62.47 114 PRO A O 1
ATOM 916 N N . ILE A 1 115 ? 9.926 3.914 -12.337 1.00 63.00 115 ILE A N 1
ATOM 917 C CA . ILE A 1 115 ? 11.197 3.181 -12.416 1.00 63.00 115 ILE A CA 1
ATOM 918 C C . ILE A 1 115 ? 11.323 2.182 -11.274 1.00 63.00 115 ILE A C 1
ATOM 920 O O . ILE A 1 115 ? 11.691 1.039 -11.518 1.00 63.00 115 ILE A O 1
ATOM 924 N N . PHE A 1 116 ? 10.942 2.552 -10.052 1.00 63.75 116 PHE A N 1
ATOM 925 C CA . PHE A 1 116 ? 10.825 1.603 -8.948 1.00 63.75 116 PHE A CA 1
ATOM 926 C C . PHE A 1 116 ? 9.760 0.551 -9.227 1.00 63.75 116 PHE A C 1
ATOM 928 O O . PHE A 1 116 ? 9.983 -0.612 -8.913 1.00 63.75 116 PHE A O 1
ATOM 935 N N . LEU A 1 117 ? 8.633 0.919 -9.834 1.00 60.78 117 LEU A N 1
ATOM 936 C CA . LEU A 1 117 ? 7.596 -0.017 -10.247 1.00 60.78 117 LEU A CA 1
ATOM 937 C C . LEU A 1 117 ? 8.148 -0.969 -11.305 1.00 60.78 117 LEU A C 1
ATOM 939 O O . LEU A 1 117 ? 8.074 -2.171 -11.095 1.00 60.78 117 LEU A O 1
ATOM 943 N N . TRP A 1 118 ? 8.773 -0.469 -12.375 1.00 67.75 118 TRP A N 1
ATOM 944 C CA . TRP A 1 118 ? 9.405 -1.302 -13.403 1.00 67.75 118 TRP A CA 1
ATOM 945 C C . TRP A 1 118 ? 10.489 -2.212 -12.813 1.00 67.75 118 TRP A C 1
ATOM 947 O O . TRP A 1 118 ? 10.473 -3.419 -13.031 1.00 67.75 118 TRP A O 1
ATOM 957 N N . TYR A 1 119 ? 11.395 -1.675 -12.001 1.00 64.62 119 TYR A N 1
ATOM 958 C CA . TYR A 1 119 ? 12.447 -2.434 -11.327 1.00 64.62 119 TYR A CA 1
ATOM 959 C C . TYR A 1 119 ? 11.866 -3.508 -10.399 1.00 64.62 119 TYR A C 1
ATOM 961 O O . TYR A 1 119 ? 12.284 -4.662 -10.438 1.00 64.62 119 TYR A O 1
ATOM 969 N N . THR A 1 120 ? 10.839 -3.169 -9.616 1.00 63.56 120 THR A N 1
ATOM 970 C CA . THR A 1 120 ? 10.146 -4.115 -8.732 1.00 63.56 120 THR A CA 1
ATOM 971 C C . THR A 1 120 ? 9.405 -5.185 -9.541 1.00 63.56 120 THR A C 1
ATOM 973 O O . THR A 1 120 ? 9.469 -6.359 -9.178 1.00 63.56 120 THR A O 1
ATOM 976 N N . LEU A 1 121 ? 8.758 -4.806 -10.651 1.00 65.00 121 LEU A N 1
ATOM 977 C CA . LEU A 1 121 ? 8.104 -5.706 -11.609 1.00 65.00 121 LEU A CA 1
ATOM 978 C C . LEU A 1 121 ? 9.089 -6.731 -12.175 1.00 65.00 121 LEU A C 1
ATOM 980 O O . LEU A 1 121 ? 8.809 -7.929 -12.133 1.00 65.00 121 LEU A O 1
ATOM 984 N N . ASN A 1 122 ? 10.265 -6.277 -12.611 1.00 69.50 122 ASN A N 1
ATOM 985 C CA . ASN A 1 122 ? 11.302 -7.141 -13.171 1.00 69.50 122 ASN A CA 1
ATOM 986 C C . ASN A 1 122 ? 11.990 -8.011 -12.110 1.00 69.50 122 ASN A C 1
ATOM 988 O O . ASN A 1 122 ? 12.221 -9.192 -12.352 1.00 69.50 122 ASN A O 1
ATOM 992 N N . ARG A 1 123 ? 12.273 -7.475 -10.915 1.00 69.69 123 ARG A N 1
ATOM 993 C CA . ARG A 1 123 ? 12.928 -8.235 -9.837 1.00 69.69 123 ARG A CA 1
ATOM 994 C C . ARG A 1 123 ? 12.052 -9.307 -9.223 1.00 69.69 123 ARG A C 1
ATOM 996 O O . ARG A 1 123 ? 12.493 -10.434 -9.023 1.00 69.69 123 ARG A O 1
ATOM 1003 N N . LYS A 1 124 ? 10.838 -8.934 -8.813 1.00 72.31 124 LYS A N 1
ATOM 1004 C CA . LYS A 1 124 ? 9.956 -9.851 -8.085 1.00 72.31 124 LYS A CA 1
ATOM 1005 C C . LYS A 1 124 ? 9.344 -10.868 -9.037 1.00 72.31 124 LYS A C 1
ATOM 1007 O O . LYS A 1 124 ? 9.112 -12.013 -8.638 1.00 72.31 124 LYS A O 1
ATOM 1012 N N . GLY A 1 125 ? 9.070 -10.447 -10.274 1.00 75.06 125 GLY A N 1
ATOM 1013 C CA . GLY A 1 125 ? 8.291 -11.214 -11.233 1.00 75.06 125 GLY A CA 1
ATOM 1014 C C . GLY A 1 125 ? 6.911 -11.587 -10.683 1.00 75.06 125 GLY A C 1
ATOM 1015 O O . GLY A 1 125 ? 6.556 -11.301 -9.537 1.00 75.06 125 GLY A O 1
ATOM 1016 N N . TYR A 1 126 ? 6.116 -12.289 -11.485 1.00 76.06 126 TYR A N 1
ATOM 1017 C CA . TYR A 1 126 ? 4.752 -12.665 -11.099 1.00 76.06 126 TYR A CA 1
ATOM 1018 C C . TYR A 1 126 ? 4.691 -13.426 -9.758 1.00 76.06 126 TYR A C 1
ATOM 1020 O O . TYR A 1 126 ? 3.897 -13.098 -8.877 1.00 76.06 126 TYR A O 1
ATOM 1028 N N . LYS A 1 127 ? 5.598 -14.394 -9.553 1.00 81.88 127 LYS A N 1
ATOM 1029 C CA . LYS A 1 127 ? 5.654 -15.208 -8.325 1.00 81.88 127 LYS A CA 1
ATOM 1030 C C . LYS A 1 127 ? 5.981 -14.383 -7.075 1.00 81.88 127 LYS A C 1
ATOM 1032 O O . LYS A 1 127 ? 5.456 -14.680 -6.004 1.00 81.88 127 LYS A O 1
ATOM 1037 N N . GLY A 1 128 ? 6.850 -13.375 -7.178 1.00 82.12 128 GLY A N 1
ATOM 1038 C CA . GLY A 1 128 ? 7.202 -12.518 -6.047 1.00 82.12 128 GLY A CA 1
ATOM 1039 C C . GLY A 1 128 ? 6.029 -11.646 -5.607 1.00 82.12 128 GLY A C 1
ATOM 1040 O O . GLY A 1 128 ? 5.727 -11.598 -4.417 1.00 82.12 128 GLY A O 1
ATOM 1041 N N . PHE A 1 129 ? 5.299 -11.054 -6.556 1.00 80.69 129 PHE A N 1
ATOM 1042 C CA . PHE A 1 129 ? 4.073 -10.312 -6.239 1.00 80.69 129 PHE A CA 1
ATOM 1043 C C . PHE A 1 129 ? 2.990 -11.209 -5.668 1.00 80.69 129 PHE A C 1
ATOM 1045 O O . PHE A 1 129 ? 2.367 -10.841 -4.679 1.00 80.69 129 PHE A O 1
ATOM 1052 N N . GLN A 1 130 ? 2.805 -12.410 -6.221 1.00 85.88 130 GLN A N 1
ATOM 1053 C CA . GLN A 1 130 ? 1.854 -13.365 -5.666 1.00 85.88 130 GLN A CA 1
ATOM 1054 C C . GLN A 1 130 ? 2.169 -13.660 -4.192 1.00 85.88 130 GLN A C 1
ATOM 1056 O O . GLN A 1 130 ? 1.265 -13.648 -3.362 1.00 85.88 130 GLN A O 1
ATOM 1061 N N . LYS A 1 131 ? 3.447 -13.843 -3.826 1.00 89.38 131 LYS A N 1
ATOM 1062 C CA . LYS A 1 131 ? 3.852 -14.018 -2.420 1.00 89.38 131 LYS A CA 1
ATOM 1063 C C . LYS A 1 131 ? 3.538 -12.796 -1.553 1.00 89.38 131 LYS A C 1
ATOM 1065 O O . LYS A 1 131 ? 3.113 -12.978 -0.413 1.00 89.38 131 LYS A O 1
ATOM 1070 N N . GLU A 1 132 ? 3.741 -11.583 -2.061 1.00 88.56 132 GLU A N 1
ATOM 1071 C CA . GLU A 1 132 ? 3.434 -10.348 -1.328 1.00 88.56 132 GLU A CA 1
ATOM 1072 C C . GLU A 1 132 ? 1.939 -10.135 -1.137 1.00 88.56 132 GLU A C 1
ATOM 1074 O O . GLU A 1 132 ? 1.515 -9.883 -0.014 1.00 88.56 132 GLU A O 1
ATOM 1079 N N . VAL A 1 133 ? 1.139 -10.319 -2.188 1.00 88.94 133 VAL A N 1
ATOM 1080 C CA . VAL A 1 133 ? -0.326 -10.276 -2.109 1.00 88.94 133 VAL A CA 1
ATOM 1081 C C . VAL A 1 133 ? -0.811 -11.287 -1.076 1.00 88.94 133 VAL A C 1
ATOM 1083 O O . VAL A 1 133 ? -1.534 -10.930 -0.152 1.00 88.94 133 VAL A O 1
ATOM 1086 N N . GLN A 1 134 ? -0.327 -12.528 -1.152 1.00 92.88 134 GLN A N 1
ATOM 1087 C CA . GLN A 1 134 ? -0.675 -13.566 -0.183 1.00 92.88 134 GLN A CA 1
ATOM 1088 C C . GLN A 1 134 ? -0.250 -13.199 1.244 1.00 92.88 134 GLN A C 1
ATOM 1090 O O . GLN A 1 134 ? -0.960 -13.509 2.195 1.00 92.88 134 GLN A O 1
ATOM 1095 N N . LYS A 1 135 ? 0.887 -12.519 1.424 1.00 93.56 135 LYS A N 1
ATOM 1096 C CA . LYS A 1 135 ? 1.304 -12.013 2.737 1.00 93.56 135 LYS A CA 1
ATOM 1097 C C . LYS A 1 135 ? 0.353 -10.929 3.249 1.00 93.56 135 LYS A C 1
ATOM 1099 O O . LYS A 1 135 ? -0.047 -11.011 4.405 1.00 93.56 135 LYS A O 1
ATOM 1104 N N . CYS A 1 136 ? -0.026 -9.962 2.416 1.00 93.81 136 CYS A N 1
ATOM 1105 C CA . CYS A 1 136 ? -0.978 -8.916 2.793 1.00 93.81 136 CYS A CA 1
ATOM 1106 C C . CYS A 1 136 ? -2.327 -9.503 3.199 1.00 93.81 136 CYS A C 1
ATOM 1108 O O . CYS A 1 136 ? -2.828 -9.165 4.265 1.00 93.81 136 CYS A O 1
ATOM 1110 N N . LEU A 1 137 ? -2.872 -10.421 2.391 1.00 96.00 137 LEU A N 1
ATOM 1111 C CA . LEU A 1 137 ? -4.147 -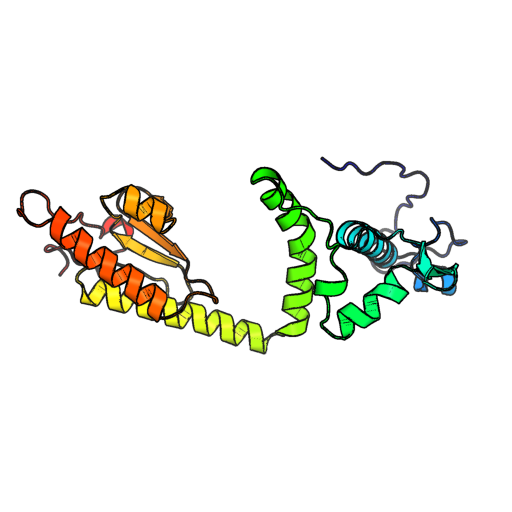11.081 2.674 1.00 96.00 137 LEU A CA 1
ATOM 1112 C C . LEU A 1 137 ? -4.080 -11.859 3.992 1.00 96.00 137 LEU A C 1
ATOM 1114 O O . LEU A 1 137 ? -4.905 -11.639 4.876 1.00 96.00 137 LEU A O 1
ATOM 1118 N N . ARG A 1 138 ? -3.052 -12.700 4.186 1.00 96.38 138 ARG A N 1
ATOM 1119 C CA . ARG A 1 138 ? -2.868 -13.436 5.450 1.00 96.38 138 ARG A CA 1
ATOM 1120 C C . ARG A 1 138 ? -2.786 -12.502 6.654 1.00 96.38 138 ARG A C 1
ATOM 1122 O O . ARG A 1 138 ? -3.440 -12.752 7.660 1.00 96.38 138 ARG A O 1
ATOM 1129 N N . ASN A 1 139 ? -2.005 -11.430 6.552 1.00 97.31 139 ASN A N 1
ATOM 1130 C CA . ASN A 1 139 ? -1.834 -10.476 7.642 1.00 97.31 139 ASN A CA 1
ATOM 1131 C C . ASN A 1 139 ? -3.117 -9.664 7.910 1.00 97.31 139 ASN A C 1
ATOM 1133 O O . ASN A 1 139 ? -3.406 -9.357 9.062 1.00 97.31 139 ASN A O 1
ATOM 1137 N N . ALA A 1 140 ? -3.910 -9.349 6.882 1.00 97.50 140 ALA A N 1
ATOM 1138 C CA . ALA A 1 140 ? -5.208 -8.695 7.041 1.00 97.50 140 ALA A CA 1
ATOM 1139 C C . ALA A 1 140 ? -6.219 -9.611 7.740 1.00 97.50 140 ALA A C 1
ATOM 1141 O O . ALA A 1 140 ? -6.877 -9.187 8.691 1.00 97.50 140 ALA A O 1
ATOM 1142 N N . HIS A 1 141 ? -6.290 -10.885 7.340 1.00 97.31 141 HIS A N 1
ATOM 1143 C CA . HIS A 1 141 ? -7.105 -11.882 8.036 1.00 97.31 141 HIS A CA 1
ATOM 1144 C C . HIS A 1 141 ? -6.665 -12.062 9.489 1.00 97.31 141 HIS A C 1
ATOM 1146 O O . HIS A 1 141 ? -7.513 -12.112 10.378 1.00 97.31 141 HIS A O 1
ATOM 1152 N N . TYR A 1 142 ? -5.353 -12.095 9.734 1.00 97.56 142 TYR A N 1
ATOM 1153 C CA . TYR A 1 142 ? -4.793 -12.146 11.080 1.00 97.56 142 TYR A CA 1
ATOM 1154 C C . TYR A 1 142 ? -5.229 -10.942 11.926 1.00 97.56 142 TYR A C 1
ATOM 1156 O O . TYR A 1 142 ? -5.745 -11.121 13.027 1.00 97.56 142 TYR A O 1
ATOM 1164 N N . LEU A 1 143 ? -5.098 -9.721 11.392 1.00 97.75 143 LEU A N 1
ATOM 1165 C CA . LEU A 1 143 ? -5.527 -8.497 12.070 1.00 97.75 143 LEU A CA 1
ATOM 1166 C C . LEU A 1 143 ? -7.031 -8.520 12.384 1.00 97.75 143 LEU A C 1
ATOM 1168 O O . LEU A 1 143 ? -7.413 -8.255 13.521 1.00 97.75 143 LEU A O 1
ATOM 1172 N N . LYS A 1 144 ? -7.884 -8.890 11.415 1.00 96.94 144 LYS A N 1
ATOM 1173 C CA . LYS A 1 144 ? -9.331 -9.045 11.651 1.00 96.94 144 LYS A CA 1
ATOM 1174 C C . LYS A 1 144 ? -9.605 -10.051 12.770 1.00 96.94 144 LYS A C 1
ATOM 1176 O O . LYS A 1 144 ? -10.421 -9.763 13.641 1.00 96.94 144 LYS A O 1
ATOM 1181 N N . GLY A 1 145 ? -8.950 -11.213 12.747 1.00 96.62 145 GLY A N 1
ATOM 1182 C CA . GLY A 1 145 ? -9.108 -12.251 13.769 1.00 96.62 145 GLY A CA 1
ATOM 1183 C C . GLY A 1 145 ? -8.793 -11.722 15.166 1.00 96.62 145 GLY A C 1
ATOM 1184 O O . GLY A 1 145 ? -9.638 -11.787 16.053 1.00 96.62 145 GLY A O 1
ATOM 1185 N N . ARG A 1 146 ? -7.634 -11.077 15.319 1.00 97.69 146 ARG A N 1
ATOM 1186 C CA . ARG A 1 146 ? -7.186 -10.484 16.586 1.00 97.69 146 ARG A CA 1
ATOM 1187 C C . ARG A 1 146 ? -8.111 -9.388 17.112 1.00 97.69 146 ARG A C 1
ATOM 1189 O O . ARG A 1 146 ? -8.358 -9.328 18.313 1.00 97.69 146 ARG A O 1
ATOM 1196 N N . LEU A 1 147 ? -8.650 -8.543 16.232 1.00 96.50 147 LEU A N 1
ATOM 1197 C CA . LEU A 1 147 ? -9.645 -7.535 16.614 1.00 96.50 147 LEU A CA 1
ATOM 1198 C C . LEU A 1 147 ? -10.947 -8.191 17.099 1.00 96.50 147 LEU A C 1
ATOM 1200 O O . LEU A 1 147 ? -11.477 -7.807 18.142 1.00 96.50 147 LEU A O 1
ATOM 1204 N N . ARG A 1 148 ? -11.433 -9.220 16.391 1.00 94.56 148 ARG A N 1
ATOM 1205 C CA . ARG A 1 148 ? -12.654 -9.943 16.778 1.00 94.56 148 ARG A CA 1
ATOM 1206 C C . ARG A 1 148 ? -12.501 -10.711 18.088 1.00 94.56 148 ARG A C 1
ATOM 1208 O O . ARG A 1 148 ? -13.420 -10.685 18.899 1.00 94.56 148 ARG A O 1
ATOM 1215 N N . GLU A 1 149 ? -11.357 -11.351 18.319 1.00 95.00 149 GLU A N 1
ATOM 1216 C CA . GLU A 1 149 ? -11.035 -12.024 19.589 1.00 95.00 149 GLU A CA 1
ATOM 1217 C C . GLU A 1 149 ? -11.063 -11.050 20.776 1.00 95.00 149 GLU A C 1
ATOM 1219 O O . GLU A 1 149 ? -11.495 -11.411 21.868 1.00 95.00 149 GLU A O 1
ATOM 1224 N N . ALA A 1 150 ? -10.685 -9.790 20.548 1.00 92.94 150 ALA A N 1
ATOM 1225 C CA . ALA A 1 150 ? -10.770 -8.715 21.534 1.00 92.94 150 ALA A CA 1
ATOM 1226 C C . ALA A 1 150 ? -12.177 -8.089 21.668 1.00 92.94 150 ALA A C 1
ATOM 1228 O O . ALA A 1 150 ? -12.361 -7.121 22.409 1.00 92.94 150 ALA A O 1
ATOM 1229 N N . GLY A 1 151 ? -13.179 -8.606 20.949 1.00 92.12 151 GLY A N 1
ATOM 1230 C CA . GLY A 1 151 ? -14.546 -8.082 20.950 1.00 92.12 151 GLY A CA 1
ATOM 1231 C C . GLY A 1 151 ? -14.702 -6.736 20.236 1.00 92.12 151 GLY A C 1
ATOM 1232 O O . GLY A 1 151 ? -15.649 -6.001 20.527 1.00 92.12 151 GLY A O 1
ATOM 1233 N N . ILE A 1 152 ? -13.780 -6.397 19.332 1.00 94.25 152 ILE A N 1
ATOM 1234 C CA . ILE A 1 152 ? -13.832 -5.187 18.511 1.00 94.25 152 ILE A CA 1
ATOM 1235 C C . ILE A 1 152 ? -14.514 -5.530 17.184 1.00 94.25 152 ILE A C 1
ATOM 1237 O O . ILE A 1 152 ? -14.115 -6.463 16.485 1.00 94.25 152 ILE A O 1
ATOM 1241 N N . SER A 1 153 ? -15.541 -4.754 16.839 1.00 95.12 153 SER A N 1
ATOM 1242 C CA . SER A 1 153 ? -16.255 -4.867 15.564 1.00 95.12 153 SER A CA 1
ATOM 1243 C C . SER A 1 153 ? -15.285 -4.641 14.402 1.00 95.12 153 SER A C 1
ATOM 1245 O O . SER A 1 153 ? -14.642 -3.590 14.340 1.00 95.12 153 SER A O 1
ATOM 1247 N N . ALA A 1 154 ? -15.166 -5.618 13.498 1.00 96.56 154 ALA A N 1
ATOM 1248 C CA . ALA A 1 154 ? -14.207 -5.569 12.397 1.00 96.56 154 ALA A CA 1
ATOM 1249 C C . ALA A 1 154 ? -14.655 -6.383 11.172 1.00 96.56 154 ALA A C 1
ATOM 1251 O O . ALA A 1 154 ? -15.066 -7.541 11.282 1.00 96.56 154 ALA A O 1
ATOM 1252 N N . MET A 1 155 ? -14.478 -5.802 9.987 1.00 95.94 155 MET A N 1
ATOM 1253 C CA . MET A 1 155 ? -14.785 -6.381 8.682 1.00 95.94 155 MET A CA 1
ATOM 1254 C C . MET A 1 155 ? -13.544 -6.425 7.790 1.00 95.94 155 MET A C 1
ATOM 1256 O O . MET A 1 155 ? -12.630 -5.606 7.874 1.00 95.94 155 MET A O 1
ATOM 1260 N N . LEU A 1 156 ? -13.535 -7.427 6.917 1.00 95.62 156 LEU A N 1
ATOM 1261 C CA . LEU A 1 156 ? -12.551 -7.614 5.863 1.00 95.62 156 LEU A CA 1
ATOM 1262 C C . LEU A 1 156 ? -13.248 -8.332 4.712 1.00 95.62 156 LEU A C 1
ATOM 1264 O O . LEU A 1 156 ? -13.848 -9.384 4.945 1.00 95.62 156 LEU A O 1
ATOM 1268 N N . ASN A 1 157 ? -13.130 -7.785 3.505 1.00 92.75 157 ASN A N 1
ATOM 1269 C CA . ASN A 1 157 ? -13.529 -8.480 2.282 1.00 92.75 157 ASN A CA 1
ATOM 1270 C C . ASN A 1 157 ? -12.475 -9.536 1.926 1.00 92.75 157 ASN A C 1
ATOM 1272 O O . ASN A 1 157 ? -11.283 -9.278 2.069 1.00 92.75 157 ASN A O 1
ATOM 1276 N N . GLU A 1 158 ? -12.907 -10.692 1.418 1.00 87.25 158 GLU A N 1
ATOM 1277 C CA . GLU A 1 158 ? -12.070 -11.890 1.213 1.00 87.25 158 GLU A CA 1
ATOM 1278 C C . GLU A 1 158 ? -10.765 -11.636 0.438 1.00 87.25 158 GLU A C 1
ATOM 1280 O O . GLU A 1 158 ? -9.720 -12.187 0.770 1.00 87.25 158 GLU A O 1
ATOM 1285 N N . LEU A 1 159 ? -10.804 -10.769 -0.574 1.00 90.19 159 LEU A N 1
ATOM 1286 C CA . LEU A 1 159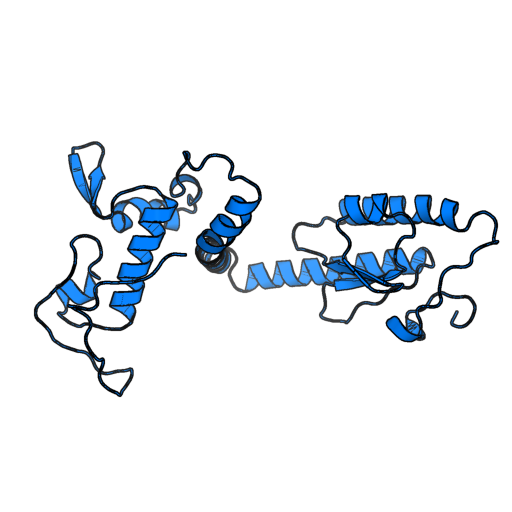 ? -9.650 -10.463 -1.427 1.00 90.19 159 LEU A CA 1
ATOM 1287 C C . LEU A 1 159 ? -9.050 -9.076 -1.155 1.00 90.19 159 LEU A C 1
ATOM 1289 O O . LEU A 1 159 ? -8.317 -8.539 -1.985 1.00 90.19 159 LEU A O 1
ATOM 1293 N N . SER A 1 160 ? -9.367 -8.479 -0.006 1.00 91.81 160 SER A N 1
ATOM 1294 C CA . SER A 1 160 ? -8.883 -7.158 0.394 1.00 91.81 160 SER A CA 1
ATOM 1295 C C . SER A 1 160 ? -7.756 -7.263 1.418 1.00 91.81 160 SER A C 1
ATOM 1297 O O . SER A 1 160 ? -7.713 -8.178 2.235 1.00 91.81 160 SER A O 1
ATOM 1299 N N . SER A 1 161 ? -6.851 -6.286 1.410 1.00 93.81 161 SER A N 1
ATOM 1300 C CA . SER A 1 161 ? -5.888 -6.064 2.495 1.00 93.81 161 SER A CA 1
ATOM 1301 C C . SER A 1 161 ? -6.302 -4.928 3.436 1.00 93.81 161 SER A C 1
ATOM 1303 O O . SER A 1 161 ? -5.559 -4.598 4.359 1.00 93.81 161 SER A O 1
ATOM 1305 N N . THR A 1 162 ? -7.465 -4.316 3.204 1.00 94.81 162 THR A N 1
ATOM 1306 C CA . THR A 1 162 ? -8.006 -3.235 4.030 1.00 94.81 162 THR A CA 1
ATOM 1307 C C . THR A 1 162 ? -8.952 -3.805 5.074 1.00 94.81 162 THR A C 1
ATOM 1309 O O . THR A 1 162 ? -10.001 -4.349 4.731 1.00 94.81 162 THR A O 1
ATOM 1312 N N . VAL A 1 163 ? -8.584 -3.652 6.344 1.00 96.88 163 VAL A N 1
ATOM 1313 C CA . VAL A 1 163 ? -9.420 -4.014 7.492 1.00 96.88 163 VAL A CA 1
ATOM 1314 C C . VAL A 1 163 ? -10.160 -2.769 7.961 1.00 96.88 163 VAL A C 1
ATOM 1316 O O . VAL A 1 163 ? -9.542 -1.725 8.182 1.00 96.88 163 VAL A O 1
ATOM 1319 N N . VAL A 1 164 ? -11.475 -2.894 8.112 1.00 97.00 164 VAL A N 1
ATOM 1320 C CA . VAL A 1 164 ? -12.359 -1.840 8.623 1.00 97.00 164 VAL A CA 1
ATOM 1321 C C . VAL A 1 164 ? -12.780 -2.216 10.031 1.00 97.00 164 VAL A C 1
ATOM 1323 O O . VAL A 1 164 ? -13.181 -3.355 10.256 1.00 97.00 164 VAL A O 1
ATOM 1326 N N . PHE A 1 165 ? -12.675 -1.304 10.988 1.00 96.19 165 PHE A N 1
ATOM 1327 C CA . PHE A 1 165 ? -12.992 -1.581 12.389 1.00 96.19 165 PHE A CA 1
ATOM 1328 C C . PHE A 1 165 ? -13.480 -0.331 13.119 1.00 96.19 165 PHE A C 1
ATOM 1330 O O . PHE A 1 165 ? -13.509 0.758 12.552 1.00 96.19 165 PHE A O 1
ATOM 1337 N N . GLU A 1 166 ? -13.881 -0.502 14.377 1.00 94.31 166 GLU A N 1
ATOM 1338 C CA . GLU A 1 166 ? -14.286 0.586 15.276 1.00 94.31 166 GLU A CA 1
ATOM 1339 C C . GLU A 1 166 ? -13.260 1.725 15.299 1.00 94.31 166 GLU A C 1
ATOM 1341 O O . GLU A 1 166 ? -12.075 1.505 15.557 1.00 94.31 166 GLU A O 1
ATOM 1346 N N . ARG A 1 167 ? -13.721 2.955 15.052 1.00 94.44 167 ARG A N 1
ATOM 1347 C CA . ARG A 1 167 ? -12.875 4.143 15.133 1.00 94.44 167 ARG A CA 1
ATOM 1348 C C . ARG A 1 167 ? -12.375 4.345 16.572 1.00 94.44 167 ARG A C 1
ATOM 1350 O O . ARG A 1 167 ? -13.195 4.466 17.479 1.00 94.44 167 ARG A O 1
ATOM 1357 N N . PRO A 1 168 ? -11.052 4.462 16.785 1.00 93.56 168 PRO A N 1
ATOM 1358 C CA . PRO A 1 168 ? -10.492 4.869 18.071 1.00 93.56 168 PRO A CA 1
ATOM 1359 C C . PRO A 1 168 ? -10.983 6.253 18.518 1.00 93.56 168 PRO A C 1
ATOM 1361 O O . PRO A 1 168 ? -10.987 7.187 17.715 1.00 93.56 168 PRO A O 1
ATOM 1364 N N . SER A 1 169 ? -11.333 6.406 19.799 1.00 89.69 169 SER A N 1
ATOM 1365 C CA . SER A 1 169 ? -11.823 7.683 20.350 1.00 89.69 169 SER A CA 1
ATOM 1366 C C . SER A 1 169 ? -10.717 8.727 20.551 1.00 89.69 169 SER A C 1
ATOM 1368 O O . SER A 1 169 ? -10.984 9.926 20.532 1.00 89.69 169 SER A O 1
ATOM 1370 N N . GLU A 1 170 ? -9.468 8.292 20.752 1.00 90.62 170 GLU A N 1
ATOM 1371 C CA . GLU A 1 170 ? -8.318 9.190 20.911 1.00 90.62 170 GLU A CA 1
ATOM 1372 C C . GLU A 1 170 ? -7.703 9.584 19.561 1.00 90.62 170 GLU A C 1
ATOM 1374 O O . GLU A 1 170 ? -7.087 8.769 18.869 1.00 90.62 170 GLU A O 1
ATOM 1379 N N . GLU A 1 171 ? -7.763 10.875 19.235 1.00 90.69 171 GLU A N 1
ATOM 1380 C CA . GLU A 1 171 ? -7.147 11.442 18.026 1.00 90.69 171 GLU A CA 1
ATOM 1381 C C . GLU A 1 171 ? -5.611 11.294 18.001 1.00 90.69 171 GLU A C 1
ATOM 1383 O O . GLU A 1 171 ? -5.007 11.199 16.931 1.00 90.69 171 GLU A O 1
ATOM 1388 N N . GLU A 1 172 ? -4.949 11.220 19.161 1.00 92.12 172 GLU A N 1
ATOM 1389 C CA . GLU A 1 172 ? -3.505 10.950 19.234 1.00 92.12 172 GLU A CA 1
ATOM 1390 C C . GLU A 1 172 ? -3.164 9.548 18.704 1.00 92.12 172 GLU A C 1
ATOM 1392 O O . GLU A 1 172 ? -2.215 9.392 17.930 1.00 92.12 172 GLU A O 1
ATOM 1397 N N . PHE A 1 173 ? -3.978 8.541 19.040 1.00 93.31 173 PHE A N 1
ATOM 1398 C CA . PHE A 1 173 ? -3.817 7.176 18.541 1.00 93.31 173 PHE A CA 1
ATOM 1399 C C . PHE A 1 173 ? -4.037 7.113 17.022 1.00 93.31 173 PHE A C 1
ATOM 1401 O O . PHE A 1 173 ? -3.227 6.524 16.301 1.00 93.31 173 PHE A O 1
ATOM 1408 N N . VAL A 1 174 ? -5.086 7.785 16.527 1.00 92.12 174 VAL A N 1
ATOM 1409 C CA . VAL A 1 174 ? -5.389 7.913 15.089 1.00 92.12 174 VAL A CA 1
ATOM 1410 C C . VAL A 1 174 ? -4.208 8.520 14.331 1.00 92.12 174 VAL A C 1
ATOM 1412 O O . VAL A 1 174 ? -3.794 7.977 13.306 1.00 92.12 174 VAL A O 1
ATOM 1415 N N . ARG A 1 175 ? -3.612 9.602 14.850 1.00 90.69 175 ARG A N 1
ATOM 1416 C CA . ARG A 1 175 ? -2.446 10.261 14.236 1.00 90.69 175 ARG A CA 1
ATOM 1417 C C . ARG A 1 175 ? -1.194 9.396 14.277 1.00 90.69 175 ARG A C 1
ATOM 1419 O O . ARG A 1 175 ? -0.494 9.300 13.270 1.00 90.69 175 ARG A O 1
ATOM 1426 N N . ARG A 1 176 ? -0.916 8.753 15.415 1.00 91.62 176 ARG A N 1
ATOM 1427 C CA . ARG A 1 176 ? 0.256 7.885 15.596 1.00 91.62 176 ARG A CA 1
ATOM 1428 C C . ARG A 1 176 ? 0.259 6.724 14.605 1.00 91.62 176 ARG A C 1
ATOM 1430 O O . ARG A 1 176 ? 1.300 6.419 14.026 1.00 91.62 176 ARG A O 1
ATOM 1437 N N . TRP A 1 177 ? -0.900 6.104 14.399 1.00 92.31 177 TRP A N 1
ATOM 1438 C CA . TRP A 1 177 ? -1.060 4.961 13.501 1.00 92.31 177 TRP A CA 1
ATOM 1439 C C . TRP A 1 177 ? -1.528 5.337 12.090 1.00 92.31 177 TRP A C 1
ATOM 1441 O O . TRP A 1 177 ? -1.695 4.450 11.257 1.00 92.31 177 TRP A O 1
ATOM 1451 N N . GLN A 1 178 ? -1.671 6.637 11.804 1.00 91.06 178 GLN A N 1
ATOM 1452 C CA . GLN A 1 178 ? -2.075 7.187 10.504 1.00 91.06 178 GLN A CA 1
ATOM 1453 C C . GLN A 1 178 ? -3.365 6.552 9.963 1.00 91.06 178 GLN A C 1
ATOM 1455 O O . GLN A 1 178 ? -3.450 6.175 8.794 1.00 91.06 178 GLN A O 1
ATOM 1460 N N . LEU A 1 179 ? -4.364 6.394 10.832 1.00 92.06 179 LEU A N 1
ATOM 1461 C CA . LEU A 1 179 ? -5.616 5.732 10.476 1.00 92.06 179 LEU A CA 1
ATOM 1462 C C . LEU A 1 179 ? -6.482 6.633 9.593 1.00 92.06 179 LEU A C 1
ATOM 1464 O O . LEU A 1 179 ? -6.605 7.833 9.839 1.00 92.06 179 LEU A O 1
ATOM 1468 N N . ALA A 1 180 ? -7.126 6.036 8.591 1.00 91.31 180 ALA A N 1
ATOM 1469 C CA . ALA A 1 180 ? -8.135 6.714 7.788 1.00 91.31 180 ALA A CA 1
ATOM 1470 C C . ALA A 1 180 ? -9.513 6.499 8.426 1.00 91.31 180 ALA A C 1
ATOM 1472 O O . ALA A 1 180 ? -10.030 5.381 8.432 1.00 91.31 180 ALA A O 1
ATOM 1473 N N . CYS A 1 181 ? -10.097 7.558 8.983 1.00 92.44 181 CYS A N 1
ATOM 1474 C CA . CYS A 1 181 ? -11.347 7.484 9.736 1.00 92.44 181 CYS A CA 1
ATOM 1475 C C . CYS A 1 181 ? -12.499 8.170 8.998 1.00 92.44 181 CYS A C 1
ATOM 1477 O O . CYS A 1 181 ? -12.347 9.286 8.506 1.00 92.44 181 CYS A O 1
ATOM 1479 N N . GLU A 1 182 ? -13.666 7.530 9.000 1.00 91.06 182 GLU A N 1
ATOM 1480 C CA . GLU A 1 182 ? -14.913 8.058 8.448 1.00 91.06 182 GLU A CA 1
ATOM 1481 C C . GLU A 1 182 ? -16.059 7.675 9.389 1.00 91.06 182 GLU A C 1
ATOM 1483 O O . GLU A 1 182 ? -16.223 6.506 9.726 1.00 91.06 182 GLU A O 1
ATOM 1488 N N . GLY A 1 183 ? -16.814 8.658 9.888 1.00 90.50 183 GLY A N 1
ATOM 1489 C CA . GLY A 1 183 ? -17.850 8.405 10.896 1.00 90.50 183 GLY A CA 1
ATOM 1490 C C . GLY A 1 183 ? -17.307 7.630 12.106 1.00 90.50 183 GLY A C 1
ATOM 1491 O O . GLY A 1 183 ? -16.351 8.077 12.750 1.00 90.50 183 GLY A O 1
ATOM 1492 N N . ASN A 1 184 ? -17.905 6.464 12.369 1.00 92.31 184 ASN A N 1
ATOM 1493 C CA . ASN A 1 184 ? -17.571 5.561 13.478 1.00 92.31 184 ASN A CA 1
ATOM 1494 C C . ASN A 1 184 ? -16.585 4.442 13.101 1.00 92.31 184 ASN A C 1
ATOM 1496 O O . ASN A 1 184 ? -16.301 3.577 13.933 1.00 92.31 184 ASN A O 1
ATOM 1500 N N . ILE A 1 185 ? -16.056 4.443 11.873 1.00 94.81 185 ILE A N 1
ATOM 1501 C CA . ILE A 1 185 ? -15.132 3.416 11.386 1.00 94.81 185 ILE A CA 1
ATOM 1502 C C . ILE A 1 185 ? -13.739 3.978 11.092 1.00 94.81 185 ILE A C 1
ATOM 1504 O O . ILE A 1 185 ? -13.547 5.152 10.766 1.00 94.81 185 ILE A O 1
ATOM 1508 N N . ALA A 1 186 ? -12.745 3.106 11.212 1.00 96.00 186 ALA A N 1
ATOM 1509 C CA . ALA A 1 186 ? -11.372 3.326 10.800 1.00 96.00 186 ALA A CA 1
ATOM 1510 C C . ALA A 1 186 ? -10.938 2.238 9.814 1.00 96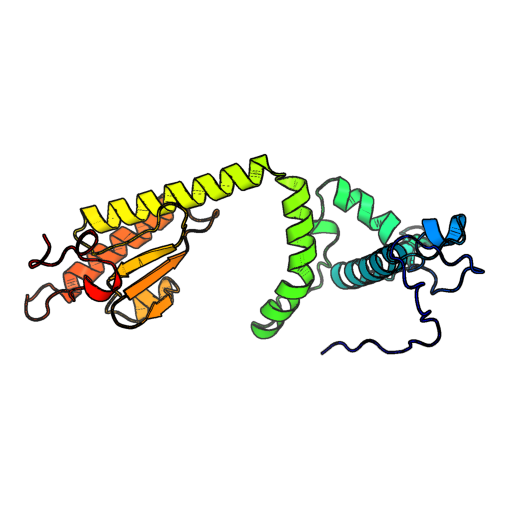.00 186 ALA A C 1
ATOM 1512 O O . ALA A 1 186 ? -11.325 1.075 9.932 1.00 96.00 186 ALA A O 1
ATOM 1513 N N . HIS A 1 187 ? -10.101 2.626 8.859 1.00 94.69 187 HIS A N 1
ATOM 1514 C CA . HIS A 1 187 ? -9.538 1.760 7.834 1.00 94.69 187 HIS A CA 1
ATOM 1515 C C . HIS A 1 187 ? -8.031 1.628 8.043 1.00 94.69 187 HIS A C 1
ATOM 1517 O O . HIS A 1 187 ? -7.318 2.626 8.185 1.00 94.69 187 HIS A O 1
ATOM 1523 N N . VAL A 1 188 ? -7.536 0.392 8.004 1.00 94.06 188 VAL A N 1
ATOM 1524 C CA . VAL A 1 188 ? -6.103 0.073 7.983 1.00 94.06 188 VAL A CA 1
ATOM 1525 C C . VAL A 1 188 ? -5.798 -0.757 6.753 1.00 94.06 188 VAL A C 1
ATOM 1527 O O . VAL A 1 188 ? -6.370 -1.828 6.561 1.00 94.06 188 VAL A O 1
ATOM 1530 N N . VAL A 1 189 ? -4.854 -0.286 5.940 1.00 93.38 189 VAL A N 1
ATOM 1531 C CA . VAL A 1 189 ? -4.343 -1.032 4.788 1.00 93.38 189 VAL A CA 1
ATOM 1532 C C . VAL A 1 189 ? -3.120 -1.838 5.216 1.00 93.38 189 VAL A C 1
ATOM 1534 O O . VAL A 1 189 ? -2.073 -1.283 5.557 1.00 93.38 189 VAL A O 1
ATOM 1537 N N . VAL A 1 190 ? -3.231 -3.165 5.183 1.00 93.50 190 VAL A N 1
ATOM 1538 C CA . VAL A 1 190 ? -2.129 -4.067 5.524 1.00 93.50 190 VAL A CA 1
ATOM 1539 C C . VAL A 1 190 ? -1.190 -4.211 4.330 1.00 93.50 190 VAL A C 1
ATOM 1541 O O . VAL A 1 190 ? -1.484 -4.891 3.348 1.00 93.50 190 VAL A O 1
ATOM 1544 N N . MET A 1 191 ? -0.040 -3.547 4.423 1.00 90.00 191 MET A N 1
ATOM 1545 C CA . MET A 1 191 ? 0.980 -3.518 3.372 1.00 90.00 191 MET A CA 1
ATOM 1546 C C . MET A 1 191 ? 2.000 -4.664 3.519 1.00 90.00 191 MET A C 1
ATOM 1548 O O . MET A 1 191 ? 2.203 -5.163 4.630 1.00 90.00 191 MET A O 1
ATOM 1552 N N . PRO A 1 192 ? 2.731 -5.051 2.450 1.00 84.19 192 PRO A N 1
ATOM 1553 C CA . PRO A 1 192 ? 3.670 -6.182 2.495 1.00 84.19 192 PRO A CA 1
ATOM 1554 C C . PRO A 1 192 ? 4.796 -6.041 3.533 1.00 84.19 192 PRO A C 1
ATOM 1556 O O . PRO A 1 192 ? 5.342 -7.040 4.012 1.00 84.19 192 PRO A O 1
ATOM 1559 N N . SER A 1 193 ? 5.165 -4.803 3.871 1.00 82.38 193 SER A N 1
ATOM 1560 C CA . SER A 1 193 ? 6.194 -4.472 4.862 1.00 82.38 193 SER A CA 1
ATOM 1561 C C . SER A 1 193 ? 5.721 -4.611 6.312 1.00 82.38 193 SER A C 1
ATOM 1563 O O . SER A 1 193 ? 6.551 -4.605 7.217 1.00 82.38 193 SER A O 1
ATOM 1565 N N . VAL A 1 194 ? 4.417 -4.754 6.554 1.00 89.31 194 VAL A N 1
ATOM 1566 C CA . VAL A 1 194 ? 3.861 -4.878 7.905 1.00 89.31 194 VAL A CA 1
ATOM 1567 C C . VAL A 1 194 ? 4.100 -6.299 8.429 1.00 89.31 194 VAL A C 1
ATOM 1569 O O . VAL A 1 194 ? 3.695 -7.280 7.800 1.00 89.31 194 VAL A O 1
ATOM 1572 N N . SER A 1 195 ? 4.793 -6.418 9.565 1.00 93.50 195 SER A N 1
ATOM 1573 C CA . SER A 1 195 ? 5.022 -7.685 10.272 1.00 93.50 195 SER A CA 1
ATOM 1574 C C . SER A 1 195 ? 3.880 -8.001 11.239 1.00 93.50 195 SER A C 1
ATOM 1576 O O . SER A 1 195 ? 3.154 -7.102 11.661 1.00 93.50 195 SER A O 1
ATOM 1578 N N . ILE A 1 196 ? 3.750 -9.277 11.617 1.00 95.31 196 ILE A N 1
ATOM 1579 C CA . ILE A 1 196 ? 2.805 -9.715 12.656 1.00 95.31 196 ILE A CA 1
ATOM 1580 C C . ILE A 1 196 ? 3.088 -8.992 13.977 1.00 95.31 196 ILE A C 1
ATOM 1582 O O . ILE A 1 196 ? 2.173 -8.442 14.565 1.00 95.31 196 ILE A O 1
ATOM 1586 N N . GLU A 1 197 ? 4.356 -8.853 14.363 1.00 96.12 197 GLU A N 1
ATOM 1587 C CA . GLU A 1 197 ? 4.772 -8.110 15.564 1.00 96.12 197 GLU A CA 1
ATOM 1588 C C . GLU A 1 197 ? 4.252 -6.663 15.579 1.00 96.12 197 GLU A C 1
ATOM 1590 O O . GLU A 1 197 ? 3.818 -6.158 16.613 1.00 96.12 197 GLU A O 1
ATOM 1595 N N . LYS A 1 198 ? 4.261 -5.983 14.422 1.00 94.81 198 LYS A N 1
ATOM 1596 C CA . LYS A 1 198 ? 3.736 -4.618 14.309 1.00 94.81 198 LYS A CA 1
ATOM 1597 C C . LYS A 1 198 ? 2.212 -4.587 14.437 1.00 94.81 198 LYS A C 1
ATOM 1599 O O . LYS A 1 198 ? 1.682 -3.651 15.031 1.00 94.81 198 LYS A O 1
ATOM 1604 N N . LEU A 1 199 ? 1.523 -5.592 13.892 1.00 96.88 199 LEU A N 1
ATOM 1605 C CA . LEU A 1 199 ? 0.078 -5.753 14.073 1.00 96.88 199 LEU A CA 1
ATOM 1606 C C . LEU A 1 199 ? -0.263 -6.040 15.535 1.00 96.88 199 LEU A C 1
ATOM 1608 O O . LEU A 1 199 ? -1.203 -5.455 16.057 1.00 96.88 199 LEU A O 1
ATOM 1612 N N . ASP A 1 200 ? 0.526 -6.870 16.208 1.00 97.25 200 ASP A N 1
ATOM 1613 C CA . ASP A 1 200 ? 0.347 -7.184 17.623 1.00 97.25 200 ASP A CA 1
ATOM 1614 C C . ASP A 1 200 ? 0.537 -5.950 18.492 1.00 97.25 200 ASP A C 1
ATOM 1616 O O . ASP A 1 200 ? -0.301 -5.677 19.347 1.00 97.25 200 ASP A O 1
ATOM 1620 N N . GLY A 1 201 ? 1.587 -5.165 18.234 1.00 97.06 201 GLY A N 1
ATOM 1621 C CA . GLY A 1 201 ? 1.803 -3.888 18.911 1.00 97.06 201 GLY A CA 1
ATOM 1622 C C . GLY A 1 201 ? 0.624 -2.931 18.730 1.00 97.06 201 GLY A C 1
ATOM 1623 O O . GLY A 1 201 ? 0.150 -2.358 19.707 1.00 97.06 201 GLY A O 1
ATOM 1624 N N . PHE A 1 202 ? 0.106 -2.817 17.503 1.00 96.81 202 PHE A N 1
ATOM 1625 C CA . PHE A 1 202 ? -1.078 -2.011 17.204 1.00 96.81 202 PHE A CA 1
ATOM 1626 C C . PHE A 1 202 ? -2.323 -2.488 17.966 1.00 96.81 202 PHE A C 1
ATOM 1628 O O . PHE A 1 202 ? -2.983 -1.690 18.629 1.00 96.81 202 PHE A O 1
ATOM 1635 N N . VAL A 1 203 ? -2.644 -3.784 17.887 1.00 96.94 203 VAL A N 1
ATOM 1636 C CA . VAL A 1 203 ? -3.844 -4.353 18.519 1.00 96.94 203 VAL A CA 1
ATOM 1637 C C . VAL A 1 203 ? -3.753 -4.266 20.039 1.00 96.94 203 VAL A C 1
ATOM 1639 O O . VAL A 1 203 ? -4.729 -3.891 20.680 1.00 96.94 203 VAL A O 1
ATOM 1642 N N . ASN A 1 204 ? -2.600 -4.579 20.629 1.00 96.81 204 ASN A N 1
ATOM 1643 C CA . ASN A 1 204 ? -2.427 -4.543 22.079 1.00 96.81 204 ASN A CA 1
ATOM 1644 C C . ASN A 1 204 ? -2.573 -3.115 22.621 1.00 96.81 204 ASN A C 1
ATOM 1646 O O . ASN A 1 204 ? -3.288 -2.911 23.599 1.00 96.81 204 ASN A O 1
ATOM 1650 N N . GLU A 1 205 ? -1.968 -2.128 21.952 1.00 96.06 205 GLU A N 1
ATOM 1651 C CA . GLU A 1 205 ? -2.125 -0.716 22.318 1.00 96.06 205 GLU A CA 1
ATOM 1652 C C . GLU A 1 205 ? -3.585 -0.259 22.166 1.00 96.06 205 GLU A C 1
ATOM 1654 O O . GLU A 1 205 ? -4.115 0.431 23.039 1.00 96.06 205 GLU A O 1
ATOM 1659 N N . LEU A 1 206 ? -4.268 -0.688 21.097 1.00 95.31 206 LEU A N 1
ATOM 1660 C CA . LEU A 1 206 ? -5.688 -0.399 20.897 1.00 95.31 206 LEU A CA 1
ATOM 1661 C C . LEU A 1 206 ? -6.546 -0.982 22.024 1.00 95.31 206 LEU A C 1
ATOM 1663 O O . LEU A 1 206 ? -7.423 -0.290 22.526 1.00 95.31 206 LEU A O 1
ATOM 1667 N N . ILE A 1 207 ? -6.307 -2.229 22.437 1.00 94.19 207 ILE A N 1
ATOM 1668 C CA . ILE A 1 207 ? -7.053 -2.886 23.523 1.00 94.19 207 ILE A CA 1
ATOM 1669 C C . ILE A 1 207 ? -6.833 -2.155 24.848 1.00 94.19 207 ILE A C 1
ATOM 1671 O O . ILE A 1 207 ? -7.798 -1.874 25.564 1.00 94.19 207 ILE A O 1
ATOM 1675 N N . GLU A 1 208 ? -5.581 -1.824 25.163 1.00 93.94 208 GLU A N 1
ATOM 1676 C CA . GLU A 1 208 ? -5.222 -1.101 26.382 1.00 93.94 208 GLU A CA 1
ATOM 1677 C C . GLU A 1 208 ? -5.949 0.243 26.446 1.00 93.94 208 GLU A C 1
ATOM 1679 O O . GLU A 1 208 ? -6.653 0.526 27.418 1.00 93.94 208 GLU A O 1
ATOM 1684 N N . LYS A 1 209 ? -5.869 1.036 25.375 1.00 92.19 209 LYS A N 1
ATOM 1685 C CA . LYS A 1 209 ? -6.552 2.328 25.276 1.00 92.19 209 LYS A CA 1
ATOM 1686 C C . LYS A 1 209 ? -8.073 2.184 25.284 1.00 92.19 209 LYS A C 1
ATOM 1688 O O . LYS A 1 209 ? -8.760 2.882 26.018 1.00 92.19 209 LYS A O 1
ATOM 1693 N N . ARG A 1 210 ? -8.621 1.207 24.566 1.00 91.12 210 ARG A N 1
ATOM 1694 C CA . ARG A 1 210 ? -10.065 0.944 24.536 1.00 91.12 210 ARG A CA 1
ATOM 1695 C C . ARG A 1 210 ? -10.633 0.600 25.913 1.00 91.12 210 ARG A C 1
ATOM 1697 O O . ARG A 1 210 ? -11.761 0.982 26.222 1.00 91.12 210 ARG A O 1
ATOM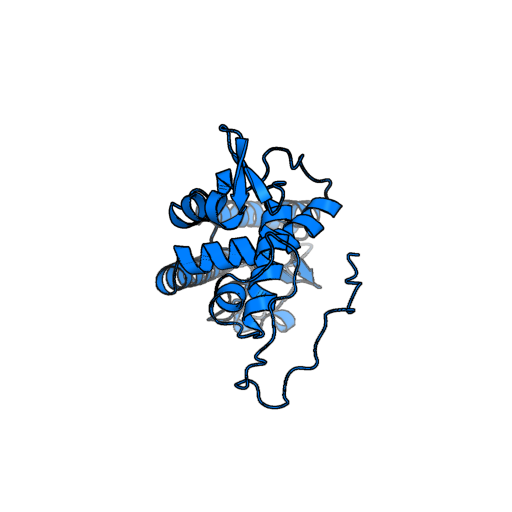 1704 N N . SER A 1 211 ? -9.852 -0.069 26.762 1.00 88.50 211 SER A N 1
ATOM 1705 C CA . SER A 1 211 ? -10.240 -0.347 28.150 1.00 88.50 211 SER A CA 1
ATOM 1706 C C . SER A 1 211 ? -10.360 0.917 29.010 1.00 88.50 211 SER A C 1
ATOM 1708 O O . SER A 1 211 ? -11.098 0.918 29.992 1.00 88.50 211 SER A O 1
ATOM 1710 N N . THR A 1 212 ? -9.652 1.998 28.660 1.00 89.31 212 THR A N 1
ATOM 1711 C CA . THR A 1 212 ? -9.753 3.283 29.362 1.00 89.31 212 THR A CA 1
ATOM 1712 C C . THR A 1 212 ? -10.978 4.065 28.895 1.00 89.31 212 THR A C 1
ATOM 1714 O O . THR A 1 212 ? -11.662 4.649 29.730 1.00 89.31 212 THR A O 1
ATOM 1717 N N . TRP A 1 213 ? -11.313 4.005 27.601 1.00 87.19 213 TRP A N 1
ATOM 1718 C CA . TRP A 1 213 ? -12.449 4.730 27.013 1.00 87.19 213 TRP A CA 1
ATOM 1719 C C . TRP A 1 213 ? -13.807 4.249 27.518 1.00 87.19 213 TRP A C 1
ATOM 1721 O O . TRP A 1 213 ? -14.722 5.051 27.676 1.00 87.19 213 TRP A O 1
ATOM 1731 N N . TYR A 1 214 ? -13.937 2.949 27.781 1.00 83.44 214 TYR A N 1
ATOM 1732 C CA . TYR A 1 214 ? -15.206 2.333 28.182 1.00 83.44 214 TYR A CA 1
ATOM 1733 C C . TYR A 1 214 ? -15.216 1.842 29.638 1.00 83.44 214 TYR A C 1
ATOM 1735 O O . TYR A 1 214 ? -16.107 1.090 30.030 1.00 83.44 214 TYR A O 1
ATOM 1743 N N . ARG A 1 215 ? -14.232 2.259 30.446 1.00 77.25 215 ARG A N 1
ATOM 1744 C CA . ARG A 1 215 ? -14.011 1.769 31.818 1.00 77.25 215 ARG A CA 1
ATOM 1745 C C . ARG A 1 215 ? -15.219 1.951 32.735 1.00 77.25 215 ARG A C 1
ATOM 1747 O O . ARG A 1 215 ? -15.551 1.048 33.495 1.00 77.25 215 ARG A O 1
ATOM 1754 N N . ASP A 1 216 ? -15.870 3.106 32.637 1.00 73.50 216 ASP A N 1
ATOM 1755 C CA . ASP A 1 216 ? -16.912 3.523 33.579 1.00 73.50 216 ASP A CA 1
ATOM 1756 C C . ASP A 1 216 ? -18.326 3.115 33.125 1.00 73.50 216 ASP A C 1
ATOM 1758 O O . ASP A 1 216 ? -19.307 3.404 33.807 1.00 73.50 216 ASP A O 1
ATOM 1762 N N . GLY A 1 217 ? -18.460 2.469 31.956 1.00 67.81 217 GLY A N 1
ATOM 1763 C CA . GLY A 1 217 ? -19.745 2.030 31.391 1.00 67.81 217 GLY A CA 1
ATOM 1764 C C . GLY A 1 217 ? -20.708 3.159 30.991 1.00 67.81 217 GLY A C 1
ATOM 1765 O O . GLY A 1 217 ? -21.795 2.884 30.486 1.00 67.81 217 GLY A O 1
ATOM 1766 N N . THR A 1 218 ? -20.314 4.419 31.186 1.00 68.75 218 THR A N 1
ATOM 1767 C CA . THR A 1 218 ? -21.075 5.627 30.825 1.00 68.75 218 THR A CA 1
ATOM 1768 C C . THR A 1 218 ? -21.198 5.813 29.315 1.00 68.75 218 THR A C 1
ATOM 1770 O O . THR A 1 218 ? -22.185 6.372 28.841 1.00 68.75 218 THR A O 1
ATOM 1773 N N . VAL A 1 219 ? -20.220 5.311 28.559 1.00 77.00 219 VAL A N 1
ATOM 1774 C CA . VAL A 1 219 ? -20.192 5.314 27.096 1.00 77.00 219 VAL A CA 1
ATOM 1775 C C . VAL A 1 219 ? -20.053 3.871 26.631 1.00 77.00 219 VAL A C 1
ATOM 1777 O O . VAL A 1 219 ? -19.166 3.153 27.092 1.00 77.00 219 VAL A O 1
ATOM 1780 N N . GLN A 1 220 ? -20.939 3.430 25.739 1.00 78.94 220 GLN A N 1
ATOM 1781 C CA . GLN A 1 220 ? -20.834 2.115 25.110 1.00 78.94 220 GLN A CA 1
ATOM 1782 C C . GLN A 1 220 ? -20.160 2.218 23.740 1.00 78.94 220 GLN A C 1
ATOM 1784 O O . GLN A 1 220 ? -20.306 3.245 23.070 1.00 78.94 220 GLN A O 1
ATOM 1789 N N . PRO A 1 221 ? -19.468 1.155 23.294 1.00 84.25 221 PRO A N 1
ATOM 1790 C CA . PRO A 1 221 ? -18.953 1.094 21.936 1.00 84.25 221 PRO A CA 1
ATOM 1791 C C . PRO A 1 221 ? -20.079 1.272 20.911 1.00 84.25 221 PRO A C 1
ATOM 1793 O O . PRO A 1 221 ? -21.151 0.676 21.084 1.00 84.25 221 PRO A O 1
ATOM 1796 N N . PRO A 1 222 ? -19.863 2.055 19.840 1.00 87.12 222 PRO A N 1
ATOM 1797 C CA . PRO A 1 222 ? -20.887 2.281 18.832 1.00 87.12 222 PRO A CA 1
ATOM 1798 C C . PRO A 1 222 ? -21.263 0.971 18.131 1.00 87.12 222 PRO A C 1
ATOM 1800 O O . PRO A 1 222 ? -20.433 0.088 17.896 1.00 87.12 222 PRO A O 1
ATOM 1803 N N . CYS A 1 223 ? -22.538 0.842 17.763 1.00 90.94 223 CYS A N 1
ATOM 1804 C CA . CYS A 1 223 ? -22.963 -0.232 16.879 1.00 90.94 223 CYS A CA 1
ATOM 1805 C C . CYS A 1 223 ? -22.537 0.097 15.445 1.00 90.94 223 CYS A C 1
ATOM 1807 O O . CYS A 1 223 ? -22.936 1.125 14.911 1.00 90.94 223 CYS A O 1
ATOM 1809 N N . LEU A 1 224 ? -21.764 -0.800 14.830 1.00 92.56 224 LEU A N 1
ATOM 1810 C CA . LEU A 1 224 ? -21.260 -0.649 13.460 1.00 92.56 224 LEU A CA 1
ATOM 1811 C C . LEU A 1 224 ? -22.004 -1.532 12.450 1.00 92.56 224 LEU A C 1
ATOM 1813 O O . LEU A 1 224 ? -21.547 -1.697 11.327 1.00 92.56 224 LEU A O 1
ATOM 1817 N N . ALA A 1 225 ? -23.130 -2.146 12.823 1.00 92.75 225 ALA A N 1
ATOM 1818 C CA . ALA A 1 225 ? -23.835 -3.090 11.949 1.00 92.75 225 ALA A CA 1
ATOM 1819 C C . ALA A 1 225 ? -24.269 -2.465 10.611 1.00 92.75 225 ALA A C 1
ATOM 1821 O O . ALA A 1 225 ? -24.291 -3.155 9.598 1.00 92.75 225 ALA A O 1
ATOM 1822 N N . VAL A 1 226 ? -24.574 -1.163 10.604 1.00 91.75 226 VAL A N 1
ATOM 1823 C CA . VAL A 1 226 ? -24.909 -0.412 9.382 1.00 91.75 226 VAL A CA 1
ATOM 1824 C C . VAL A 1 226 ? -23.674 -0.189 8.505 1.00 91.75 226 VAL A C 1
ATOM 1826 O O . VAL A 1 226 ? -23.780 -0.244 7.285 1.00 91.75 226 VAL A O 1
ATOM 1829 N N . ASP A 1 227 ? -22.509 0.022 9.120 1.00 91.25 227 ASP A N 1
ATOM 1830 C CA . ASP A 1 227 ? -21.269 0.358 8.415 1.00 91.25 227 ASP A CA 1
ATOM 1831 C C . ASP A 1 227 ? -20.542 -0.883 7.878 1.00 91.25 227 ASP A C 1
ATOM 1833 O O . ASP A 1 227 ? -19.966 -0.852 6.792 1.00 91.25 227 ASP A O 1
ATOM 1837 N N . ILE A 1 228 ? -20.540 -1.977 8.647 1.00 92.00 228 ILE A N 1
ATOM 1838 C CA . ILE A 1 228 ? -19.723 -3.167 8.364 1.00 92.00 228 ILE A CA 1
ATOM 1839 C C . ILE A 1 228 ? -20.517 -4.481 8.282 1.00 92.00 228 ILE A C 1
ATOM 1841 O O . ILE A 1 228 ? -19.916 -5.550 8.175 1.00 92.00 228 ILE A O 1
ATOM 1845 N N . GLY A 1 229 ? -21.848 -4.426 8.348 1.00 91.50 229 GLY A N 1
ATOM 1846 C CA . GLY A 1 229 ? -22.720 -5.603 8.392 1.00 91.50 229 GLY A CA 1
ATOM 1847 C C . GLY A 1 229 ? -22.917 -6.150 9.810 1.00 91.50 229 GLY A C 1
ATOM 1848 O O . GLY A 1 229 ? -22.009 -6.126 10.650 1.00 91.50 229 GLY A O 1
ATOM 1849 N N . ALA A 1 230 ? -24.123 -6.649 10.094 1.00 92.31 230 ALA A N 1
ATOM 1850 C CA . ALA A 1 230 ? -24.494 -7.165 11.413 1.00 92.31 230 ALA A CA 1
ATOM 1851 C C . ALA A 1 230 ? -23.614 -8.353 11.841 1.00 92.31 230 ALA A C 1
ATOM 1853 O O . ALA A 1 230 ? -23.229 -8.448 13.000 1.00 92.31 230 ALA A O 1
ATOM 1854 N N . GLU A 1 231 ? -23.207 -9.197 10.894 1.00 91.44 231 GLU A N 1
ATOM 1855 C CA . GLU A 1 231 ? -22.356 -10.371 11.101 1.00 91.44 231 GLU A CA 1
ATOM 1856 C C . GLU A 1 231 ? -20.905 -10.042 11.503 1.00 91.44 231 GLU A C 1
ATOM 1858 O O . GLU A 1 231 ? -20.186 -10.898 12.034 1.00 91.44 231 GLU A O 1
ATOM 1863 N N . ASN A 1 232 ? -20.463 -8.805 11.253 1.00 91.88 232 ASN A N 1
ATOM 1864 C CA . ASN A 1 232 ? -19.137 -8.311 11.628 1.00 91.88 232 ASN A CA 1
ATOM 1865 C C . ASN A 1 232 ? -19.181 -7.394 12.866 1.00 91.88 232 ASN A C 1
ATOM 1867 O O . ASN A 1 232 ? -18.128 -6.979 13.362 1.00 91.88 232 ASN A O 1
ATOM 1871 N N . CYS A 1 233 ? -20.375 -7.081 13.380 1.00 92.56 233 CYS A N 1
ATOM 1872 C CA . CYS A 1 233 ? -20.555 -6.226 14.545 1.00 92.56 233 CYS A CA 1
ATOM 1873 C C . CYS A 1 233 ? -20.480 -7.037 15.847 1.00 92.56 233 CYS A C 1
ATOM 1875 O O . CYS A 1 233 ? -21.149 -8.049 16.007 1.00 92.56 233 CYS A O 1
ATOM 1877 N N . CYS A 1 234 ? -19.687 -6.569 16.811 1.00 90.00 234 CYS A N 1
ATOM 1878 C CA . CYS A 1 234 ? -19.519 -7.208 18.120 1.00 90.00 234 CYS A CA 1
ATOM 1879 C C . CYS A 1 234 ? -20.285 -6.489 19.245 1.00 90.00 234 CYS A C 1
ATOM 1881 O O . CYS A 1 234 ? -19.966 -6.673 20.423 1.00 90.00 234 CYS A O 1
ATOM 1883 N N . CYS A 1 235 ? -21.271 -5.646 18.919 1.00 87.12 235 CYS A N 1
ATOM 1884 C CA . CYS A 1 235 ? -22.090 -4.985 19.936 1.00 87.12 235 CYS A CA 1
ATOM 1885 C C . CYS A 1 235 ? -23.073 -5.968 20.595 1.00 87.12 235 CYS A C 1
ATOM 1887 O O . CYS A 1 235 ? -23.360 -7.035 20.061 1.00 87.12 235 CYS A O 1
ATOM 1889 N N . ALA A 1 236 ? -23.630 -5.598 21.751 1.00 83.88 236 ALA A N 1
ATOM 1890 C CA . ALA A 1 236 ? -24.542 -6.462 22.506 1.00 83.88 236 ALA A CA 1
ATOM 1891 C C . ALA A 1 236 ? -25.831 -6.849 21.750 1.00 83.88 236 ALA A C 1
ATOM 1893 O O . ALA A 1 236 ? -26.462 -7.833 22.114 1.00 83.88 236 ALA A O 1
ATOM 1894 N N . LEU A 1 237 ? -26.217 -6.096 20.714 1.00 84.31 237 LEU A N 1
ATOM 1895 C CA . LEU A 1 237 ? -27.433 -6.339 19.926 1.00 84.31 237 LEU A CA 1
ATOM 1896 C C . LEU A 1 237 ? -27.248 -7.381 18.811 1.00 84.31 237 LEU A C 1
ATOM 1898 O O . LEU A 1 237 ? -28.234 -7.940 18.345 1.00 84.31 237 LEU A O 1
ATOM 1902 N N . HIS A 1 238 ? -26.008 -7.617 18.374 1.00 82.31 238 HIS A N 1
ATOM 1903 C CA . HIS A 1 238 ? -25.680 -8.479 17.228 1.00 82.31 238 HIS A CA 1
ATOM 1904 C C . HIS A 1 238 ? -24.665 -9.579 17.592 1.00 82.31 238 HIS A C 1
ATOM 1906 O O . HIS A 1 238 ? -24.051 -10.171 16.706 1.00 82.31 238 HIS A O 1
ATOM 1912 N N . LYS A 1 239 ? -24.470 -9.812 18.897 1.00 64.12 239 LYS A N 1
ATOM 1913 C CA . LYS A 1 239 ? -23.620 -10.869 19.454 1.00 64.12 239 LYS A CA 1
ATOM 1914 C C . LYS A 1 239 ? -24.309 -12.226 19.449 1.00 64.12 239 LYS A C 1
ATOM 1916 O O . LYS A 1 239 ? -25.519 -12.266 19.759 1.00 64.12 239 LYS A O 1
#

Foldseek 3Di:
DDDDDDCVVPDDDPPDQPDWDQDDDDDDPLLADVCCVVVSTDHPVRVVSSVVLVLLCVFQVADQFHQDPVRDTDGSCVVCVVCLVVVNCVNSGHPPPPDDDPVVVVVVCVSCVVVVVVSCCVVCPPVNVVVLQVQLLVLQVVLLVLCVVLLWQWADDNSFSKIKTFDDPDVVLCVVQVWDDDDGITIDRRGSPDDNVNSVVNSVVSSVSVCVVCVVVPDDGDFCCVPHNLCRTSDPVSD

Secondary structure (DSSP, 8-state):
-------TT--PPPSSTTPPEE----S-TTTS-HHHHHH-EE-HHHHHHHHHHHHHHHHH---SEEE-TTS-EEEHHHHHHHHHHTT-GGGTS-TT-----HHHHHHHHHHHHHHHHHHHHHHHHHHHHHHHHHHHHHHHHHHHHHHHHTT--EE--TT-SEEEEEPPS-HHHHHHHT-EEETTEEEEE--TT--HHHHHHHHHHHHHHHHHHTTTSSSPPPP-HHHH-GGG--STT--

InterPro domains:
  IPR000719 Protein kinase domain [PS50011] (1-190)
  IPR011009 Protein kinase-like domain superfamily [SSF56112] (2-81)
  IPR015422 Pyridoxal phosphate-dependent transferase, small domain [G3DSA:3.90.1150.10] (117-210)
  IPR015424 Pyridoxal phosphate-dependent transferase [SSF53383] (109-208)
  IPR051151 Group II amino acid decarboxylase [PTHR46101] (103-239)

pLDDT: mean 79.8, std 14.83, range [36.41, 97.75]